Protein AF-A0A820BTJ2-F1 (afdb_monomer_lite)

Foldseek 3Di:
DDDDDCVPPPPVDPCAQPQPRDRHHVPDCPDPRVVVVVVVVVVVVVVVVVVVVVPDPDDPDDDDDDDDDDDDDDDDDDDDDDDDDPDDVVVVVVVVVVVVVVVVVVVVVVVVVVVVVVVVVVVVVVVVVVVVVVVVVVVVVVVVVVVVVVVVVVVVVVVVVVCCVVDPPPDDPDPVVVVLVVCLVDQDQPPVVVVVLVVVVVPDDPVVSVVSVVLSSLVSNDPDPVRVVVVVVVVVPPCVPVPPVPQAEAEEEQQACVVCVVVVLVVCVVDPHQKYKYFLHADDDPVVVCVRPVQWDWDKDADPDNSGIIIMTGGPVVVD

Sequence (320 aa):
MKAVNLADHQCSGVVQCIHCGGPHLSSDTKCKIVKDYRAALTRNLLSNITSKNAQDPNNKVTSTYNKVFSATTSGMVYATAAKSTPMDSNEIISKKLDQMLGKMEEESNSTRQALKEIKDELKNRYEETKQQVGLLEDKLKLFESKYDKFCERTVTTFKNICESLLNPEGTQGRDWKAYWAEQVKTCTLNAKASQFLQHASASLSKSDYNLLVDMLTEWHATASISDLCNRWKQFQKSDEHQPNPFTHILCFNVRGFKKRWGEVSLLLKAHHFDIIALGEVGQMDWFAIRSTFSNFNYFYQRGENGHGGVLLLVRNDITA

InterPro domains:
  IPR036691 Endonuclease/exonuclease/phosphatase superfamily [G3DSA:3.60.10.10] (248-320)
  IPR036691 Endonuclease/exonuclease/phosphatase superfamily [SSF56219] (249-319)

Structure (mmCIF, N/CA/C/O backbone):
data_AF-A0A820BTJ2-F1
#
_entry.id   AF-A0A820BTJ2-F1
#
loop_
_atom_site.group_PDB
_atom_site.id
_atom_site.type_symbol
_atom_site.label_atom_id
_atom_site.label_alt_id
_atom_site.label_comp_id
_atom_site.label_asym_id
_atom_site.label_entity_id
_atom_site.label_seq_id
_atom_site.pdbx_PDB_ins_code
_atom_site.Cartn_x
_atom_site.Cartn_y
_atom_site.Cartn_z
_atom_site.occupancy
_atom_site.B_iso_or_equiv
_atom_site.auth_seq_id
_atom_site.auth_comp_id
_atom_site.auth_asym_id
_atom_site.auth_atom_id
_atom_site.pdbx_PDB_model_num
ATOM 1 N N . MET A 1 1 ? -3.101 16.399 -27.628 1.00 39.31 1 MET A N 1
ATOM 2 C CA . MET A 1 1 ? -4.140 16.400 -26.574 1.00 39.31 1 MET A CA 1
ATOM 3 C C . MET A 1 1 ? -3.967 17.666 -25.748 1.00 39.31 1 MET A C 1
ATOM 5 O O . MET A 1 1 ? -2.853 17.919 -25.310 1.00 39.31 1 MET A O 1
ATOM 9 N N . LYS A 1 2 ? -5.002 18.512 -25.635 1.00 31.80 2 LYS A N 1
ATOM 10 C CA . LYS A 1 2 ? -4.946 19.743 -24.826 1.00 31.80 2 LYS A CA 1
ATOM 11 C C . LYS A 1 2 ? -5.008 19.362 -23.344 1.00 31.80 2 LYS A C 1
ATOM 13 O O . LYS A 1 2 ? -5.860 18.561 -22.972 1.00 31.80 2 LYS A O 1
ATOM 18 N N . ALA A 1 3 ? -4.099 19.903 -22.536 1.00 34.19 3 ALA A N 1
ATOM 19 C CA . ALA A 1 3 ? -4.075 19.688 -21.094 1.00 34.19 3 ALA A CA 1
ATOM 20 C C . ALA A 1 3 ? -5.352 20.264 -20.464 1.00 34.19 3 ALA A C 1
ATOM 22 O O . ALA A 1 3 ? -5.669 21.438 -20.659 1.00 34.19 3 ALA A O 1
ATOM 23 N N . VAL A 1 4 ? -6.096 19.418 -19.753 1.00 35.31 4 VAL A N 1
ATOM 24 C CA . VAL A 1 4 ? -7.271 19.822 -18.978 1.00 35.31 4 VAL A CA 1
ATOM 25 C C . VAL A 1 4 ? -6.773 20.519 -17.715 1.00 35.31 4 VAL A C 1
ATOM 27 O O . VAL A 1 4 ? -5.946 19.978 -16.982 1.00 35.31 4 VAL A O 1
ATOM 30 N N . ASN A 1 5 ? -7.240 21.745 -17.498 1.00 33.44 5 ASN A N 1
ATOM 31 C CA . ASN A 1 5 ? -6.851 22.586 -16.376 1.00 33.44 5 ASN A CA 1
ATOM 32 C C . ASN A 1 5 ? -7.585 22.101 -15.114 1.00 33.44 5 ASN A C 1
ATOM 34 O O . ASN A 1 5 ? -8.811 22.159 -15.051 1.00 33.44 5 ASN A O 1
ATOM 38 N N . LEU A 1 6 ? -6.856 21.595 -14.111 1.00 38.62 6 LEU A N 1
ATOM 39 C CA . LEU A 1 6 ? -7.447 21.048 -12.876 1.00 38.62 6 LEU A CA 1
ATOM 40 C C . LEU A 1 6 ? -8.196 22.095 -12.027 1.00 38.62 6 LEU A C 1
ATOM 42 O O . LEU A 1 6 ? -8.909 21.718 -11.100 1.00 38.62 6 LEU A O 1
ATOM 46 N N . ALA A 1 7 ? -8.073 23.387 -12.344 1.00 42.66 7 ALA A N 1
ATOM 47 C CA . ALA A 1 7 ? -8.807 24.460 -11.674 1.00 42.66 7 ALA A CA 1
ATOM 48 C C . ALA A 1 7 ? -10.328 24.432 -11.940 1.00 42.66 7 ALA A C 1
ATOM 50 O O . ALA A 1 7 ? -11.087 24.962 -11.133 1.00 42.66 7 ALA A O 1
ATOM 51 N N . ASP A 1 8 ? -10.779 23.775 -13.016 1.00 44.59 8 ASP A N 1
ATOM 52 C CA . ASP A 1 8 ? -12.204 23.688 -13.372 1.00 44.59 8 ASP A CA 1
ATOM 53 C C . ASP A 1 8 ? -12.932 22.512 -12.689 1.00 44.59 8 ASP A C 1
ATOM 55 O O . ASP A 1 8 ? -14.152 22.372 -12.800 1.00 44.59 8 ASP A O 1
ATOM 59 N N . HIS A 1 9 ? -12.214 21.663 -11.941 1.00 43.22 9 HIS A N 1
ATOM 60 C CA . HIS A 1 9 ? -12.821 20.553 -11.211 1.00 43.22 9 HIS A CA 1
ATOM 61 C C . HIS A 1 9 ? -13.354 21.043 -9.855 1.00 43.22 9 HIS A C 1
ATOM 63 O O . HIS A 1 9 ? -12.640 21.088 -8.853 1.00 43.22 9 HIS A O 1
ATOM 69 N N . GLN A 1 10 ? -14.642 21.398 -9.808 1.00 41.75 10 GLN A N 1
ATOM 70 C CA . GLN A 1 10 ? -15.373 21.714 -8.574 1.00 41.75 10 GLN A CA 1
ATOM 71 C C . GLN A 1 10 ? -15.578 20.467 -7.686 1.00 41.75 10 GLN A C 1
ATOM 73 O O . GLN A 1 10 ? -16.698 20.037 -7.423 1.00 41.75 10 GLN A O 1
ATOM 78 N N . CYS A 1 11 ? -14.499 19.881 -7.167 1.00 43.78 11 CYS A N 1
ATOM 79 C CA . CYS A 1 11 ? -14.564 18.816 -6.158 1.00 43.78 11 CYS A CA 1
ATOM 80 C C . CYS A 1 11 ? -14.824 19.345 -4.731 1.00 43.78 11 CYS A C 1
ATOM 82 O O . CYS A 1 11 ? -14.694 18.598 -3.766 1.00 43.78 11 CYS A O 1
ATOM 84 N N . SER A 1 12 ? -15.203 20.617 -4.569 1.00 47.25 12 SER A N 1
ATOM 85 C CA . SER A 1 12 ? -15.468 21.248 -3.267 1.00 47.25 12 SER A CA 1
ATOM 86 C C . SER A 1 12 ? -16.945 21.240 -2.836 1.00 47.25 12 SER A C 1
ATOM 88 O O . SER A 1 12 ? -17.282 21.845 -1.822 1.00 47.25 12 SER A O 1
ATOM 90 N N . GLY A 1 13 ? -17.838 20.561 -3.568 1.00 50.03 13 GLY A N 1
ATOM 91 C CA . GLY A 1 13 ? -19.289 20.737 -3.408 1.00 50.03 13 GLY A CA 1
ATOM 92 C C 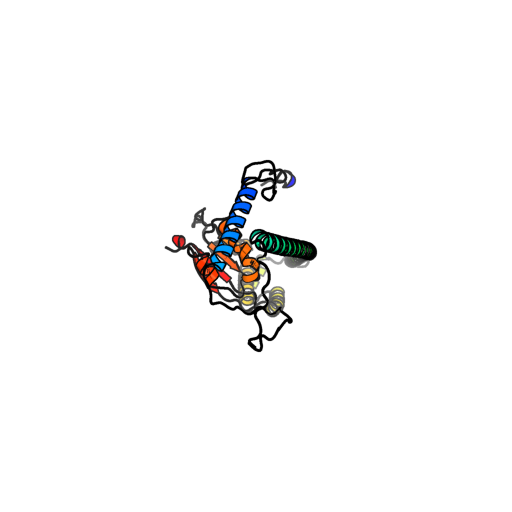. GLY A 1 13 ? -20.107 19.562 -2.865 1.00 50.03 13 GLY A C 1
ATOM 93 O O . GLY A 1 13 ? -21.316 19.724 -2.710 1.00 50.03 13 GLY A O 1
ATOM 94 N N . VAL A 1 14 ? -19.534 18.386 -2.577 1.00 50.84 14 VAL A N 1
ATOM 95 C CA . VAL A 1 14 ? -20.352 17.245 -2.111 1.00 50.84 14 VAL A CA 1
ATOM 96 C C . VAL A 1 14 ? -20.628 17.361 -0.609 1.00 50.84 14 VAL A C 1
ATOM 98 O O . VAL A 1 14 ? -20.062 16.659 0.223 1.00 50.84 14 VAL A O 1
ATOM 101 N N . VAL A 1 15 ? -21.536 18.274 -0.263 1.00 58.59 15 VAL A N 1
ATOM 102 C CA . VAL A 1 15 ? -22.165 18.393 1.061 1.00 58.59 15 VAL A CA 1
ATOM 103 C C . VAL A 1 15 ? -23.384 17.470 1.095 1.00 58.59 15 VAL A C 1
ATOM 105 O O . VAL A 1 15 ? -24.501 17.914 1.327 1.00 58.59 15 VAL A O 1
ATOM 108 N N . GLN A 1 16 ? -23.208 16.188 0.778 1.00 75.12 16 GLN A N 1
ATOM 109 C CA . GLN A 1 16 ? -24.264 15.193 0.948 1.00 75.12 16 GLN A CA 1
ATOM 110 C C . GLN A 1 16 ? -23.718 13.977 1.681 1.00 75.12 16 GLN A C 1
ATOM 112 O O . GLN A 1 16 ? -22.703 13.389 1.310 1.00 75.12 16 GLN A O 1
ATOM 117 N N . CYS A 1 17 ? -24.401 13.615 2.760 1.00 78.50 17 CYS A N 1
ATOM 118 C CA . CYS A 1 17 ? -24.061 12.465 3.569 1.00 78.50 17 CYS A CA 1
ATOM 119 C C . CYS A 1 17 ? -24.256 11.190 2.754 1.00 78.50 17 CYS A C 1
ATOM 121 O O . CYS A 1 17 ? -25.369 10.893 2.328 1.00 78.50 17 CYS A O 1
ATOM 123 N N . ILE A 1 18 ? -23.210 10.377 2.630 1.00 79.31 18 ILE A N 1
ATOM 124 C CA . ILE A 1 18 ? -23.264 9.109 1.884 1.00 79.31 18 ILE A CA 1
ATOM 125 C C . ILE A 1 18 ? -24.235 8.091 2.497 1.00 79.31 18 ILE A C 1
ATOM 127 O O . ILE A 1 18 ? -24.616 7.128 1.843 1.00 79.31 18 ILE A O 1
ATOM 131 N N . HIS A 1 19 ? -24.617 8.276 3.764 1.00 80.25 19 HIS A N 1
ATOM 132 C CA . HIS A 1 19 ? -25.509 7.359 4.466 1.00 80.25 19 HIS A CA 1
ATOM 133 C C . HIS A 1 19 ? -26.982 7.721 4.269 1.00 80.25 19 HIS A C 1
ATOM 135 O O . HIS A 1 19 ? -27.788 6.827 4.042 1.00 80.25 19 HIS A O 1
ATOM 141 N N . CYS A 1 20 ? -27.346 9.006 4.371 1.00 84.12 20 CYS A N 1
ATOM 142 C CA . CYS A 1 20 ? -28.749 9.449 4.331 1.00 84.12 20 CYS A CA 1
ATOM 143 C C . CYS A 1 20 ? -29.097 10.414 3.188 1.00 84.12 20 CYS A C 1
ATOM 145 O O . CYS A 1 20 ? -30.243 10.844 3.110 1.00 84.12 20 CYS A O 1
ATOM 147 N N . GLY A 1 21 ? -28.130 10.820 2.360 1.00 84.62 21 GLY A N 1
ATOM 148 C CA . GLY A 1 21 ? -28.301 11.829 1.306 1.00 84.62 21 GLY A CA 1
ATOM 149 C C . GLY A 1 21 ? -28.532 13.263 1.807 1.00 84.62 21 GLY A C 1
ATOM 150 O O . GLY A 1 21 ? -28.736 14.167 1.003 1.00 84.62 21 GLY A O 1
ATOM 151 N N . GLY A 1 22 ? -28.522 13.494 3.125 1.00 84.25 22 GLY A N 1
ATOM 152 C CA . GLY A 1 22 ? -28.808 14.799 3.730 1.00 84.25 22 GLY A CA 1
ATOM 153 C C . GLY A 1 22 ? -27.663 15.813 3.588 1.00 84.25 22 GLY A C 1
ATOM 154 O O . GLY A 1 22 ? -26.513 15.397 3.436 1.00 84.25 22 GLY A O 1
ATOM 155 N N . PRO A 1 23 ? -27.940 17.131 3.687 1.00 84.50 23 PRO A N 1
ATOM 156 C CA . PRO A 1 23 ? -26.966 18.200 3.464 1.00 84.50 23 PRO A CA 1
ATOM 157 C C . PRO A 1 23 ? -26.034 18.414 4.670 1.00 84.50 23 PRO A C 1
ATOM 159 O O . PRO A 1 23 ? -26.030 19.462 5.314 1.00 84.50 23 PRO A O 1
ATOM 162 N N . HIS A 1 24 ? -25.280 17.383 5.032 1.00 81.69 24 HIS A N 1
ATOM 163 C CA . HIS A 1 24 ? -24.288 17.408 6.101 1.00 81.69 24 HIS A CA 1
ATOM 164 C C . HIS A 1 24 ? -23.167 16.408 5.804 1.00 81.69 24 HIS A C 1
ATOM 166 O O . HIS A 1 24 ? -23.306 15.520 4.962 1.00 81.69 24 HIS A O 1
ATOM 172 N N . LEU A 1 25 ? -22.052 16.516 6.528 1.00 78.00 25 LEU A N 1
ATOM 173 C CA . LEU A 1 25 ? -20.948 15.566 6.407 1.00 78.00 25 LEU A CA 1
ATOM 174 C C . LEU A 1 25 ? -21.378 14.165 6.868 1.00 78.00 25 LEU A C 1
ATOM 176 O O . LEU A 1 25 ? -22.176 14.012 7.796 1.00 78.00 25 LEU A O 1
ATOM 180 N N . SER A 1 26 ? -20.816 13.125 6.252 1.00 76.00 26 SER A N 1
ATOM 181 C CA . SER A 1 26 ? -21.088 11.724 6.617 1.00 76.00 26 SER A CA 1
ATOM 182 C C . SER A 1 26 ? -20.664 11.370 8.045 1.00 76.00 26 SER A C 1
ATOM 184 O O . SER A 1 26 ? -21.206 10.445 8.638 1.00 76.00 26 SER A O 1
ATOM 186 N N . SER A 1 27 ? -19.732 12.130 8.617 1.00 73.06 27 SER A N 1
ATOM 187 C CA . SER A 1 27 ? -19.265 11.998 9.999 1.00 73.06 27 SER A CA 1
ATOM 188 C C . SER A 1 27 ? -20.073 12.818 11.016 1.00 73.06 27 SER A C 1
ATOM 190 O O . SER A 1 27 ? -19.826 12.693 12.220 1.00 73.06 27 SER A O 1
ATOM 192 N N . ASP A 1 28 ? -21.027 13.641 10.564 1.00 77.38 28 ASP A N 1
ATOM 193 C CA . ASP A 1 28 ? -21.806 14.539 11.419 1.00 77.38 28 ASP A CA 1
ATOM 194 C C . ASP A 1 28 ? -22.740 13.749 12.358 1.00 77.38 28 ASP A C 1
ATOM 196 O O . ASP A 1 28 ? -23.454 12.826 11.952 1.00 77.38 28 ASP A O 1
ATOM 200 N N . THR A 1 29 ? -22.767 14.138 13.635 1.00 73.88 29 THR A N 1
ATOM 201 C CA . THR A 1 29 ? -23.643 13.568 14.670 1.00 73.88 29 THR A CA 1
ATOM 202 C C . THR A 1 29 ? -25.126 13.853 14.424 1.00 73.88 29 THR A C 1
ATOM 204 O O . THR A 1 29 ? -25.981 13.225 15.053 1.00 73.88 29 THR A O 1
ATOM 207 N N . LYS A 1 30 ? -25.439 14.762 13.494 1.00 78.75 30 LYS A N 1
ATOM 208 C CA . LYS A 1 30 ? -26.798 15.053 13.022 1.00 78.75 30 LYS A CA 1
ATOM 209 C C . LYS A 1 30 ? -27.362 13.984 12.080 1.00 78.75 30 LYS A C 1
ATOM 211 O O . LYS A 1 30 ? -28.578 13.931 11.903 1.00 78.75 30 LYS A O 1
ATOM 216 N N . CYS A 1 31 ? -26.529 13.112 11.503 1.00 85.25 31 CYS A N 1
ATOM 217 C CA . CYS A 1 31 ? -27.011 12.039 10.637 1.00 85.25 31 CYS A CA 1
ATOM 218 C C . CYS A 1 31 ? -27.802 10.998 11.444 1.00 85.25 31 CYS A C 1
ATOM 220 O O . CYS A 1 31 ? -27.226 10.261 12.249 1.00 85.25 31 CYS A O 1
ATOM 222 N N . LYS A 1 32 ? -29.112 10.882 11.189 1.00 85.62 32 LYS A N 1
ATOM 223 C CA . LYS A 1 32 ? -29.979 9.905 11.871 1.00 85.62 32 LYS A CA 1
ATOM 224 C C . LYS A 1 32 ? -29.465 8.467 11.717 1.00 85.62 32 LYS A C 1
ATOM 226 O O . LYS A 1 32 ? -29.406 7.747 12.701 1.00 85.62 32 LYS A O 1
ATOM 231 N N . ILE A 1 33 ? -29.006 8.085 10.523 1.00 82.56 33 ILE A N 1
ATOM 232 C CA . ILE A 1 33 ? -28.508 6.727 10.247 1.00 82.56 33 ILE A CA 1
ATOM 233 C C . ILE A 1 33 ? -27.238 6.425 11.051 1.00 82.56 33 ILE A C 1
ATOM 235 O O . ILE A 1 33 ? -27.149 5.383 11.695 1.00 82.56 33 ILE A O 1
ATOM 239 N N . VAL A 1 34 ? -26.278 7.354 11.087 1.00 79.69 34 VAL A N 1
ATOM 240 C CA . VAL A 1 34 ? -25.054 7.195 11.893 1.00 79.69 34 VAL A CA 1
ATOM 241 C C . VAL A 1 34 ? -25.382 7.176 13.387 1.00 79.69 34 VAL A C 1
ATOM 243 O O . VAL A 1 34 ? -24.783 6.408 14.141 1.00 79.69 34 VAL A O 1
ATOM 246 N N . LYS A 1 35 ? -26.348 7.987 13.830 1.00 88.12 35 LYS A N 1
ATOM 247 C CA . LYS A 1 35 ? -26.812 8.013 15.221 1.00 88.12 35 LYS A CA 1
ATOM 248 C C . LYS A 1 35 ? -27.466 6.689 15.626 1.00 88.12 35 LYS A C 1
ATOM 250 O O . LYS A 1 35 ? -27.108 6.143 16.669 1.00 88.12 35 LYS A O 1
ATOM 255 N N . ASP A 1 36 ? -28.358 6.157 14.797 1.00 82.88 36 ASP A N 1
ATOM 256 C CA . ASP A 1 36 ? -29.046 4.885 15.034 1.00 82.88 36 ASP A CA 1
ATOM 257 C C . ASP A 1 36 ? -28.053 3.714 15.015 1.00 82.88 36 ASP A C 1
ATOM 259 O O . ASP A 1 36 ? -28.100 2.848 15.891 1.00 82.88 36 ASP A O 1
ATOM 263 N N . TYR A 1 37 ? -27.081 3.738 14.096 1.00 81.94 37 TYR A N 1
ATOM 264 C CA . TYR A 1 37 ? -25.990 2.765 14.044 1.00 81.94 37 TYR A CA 1
ATOM 265 C C . TYR A 1 37 ? -25.130 2.792 15.314 1.00 81.94 37 TYR A C 1
ATOM 267 O O . TYR A 1 37 ? -24.891 1.751 15.926 1.00 81.94 37 TYR A O 1
ATOM 275 N N . ARG A 1 38 ? -24.709 3.981 15.768 1.00 83.38 38 ARG A N 1
ATOM 276 C CA . ARG A 1 38 ? -23.957 4.133 17.025 1.00 83.38 38 ARG A CA 1
ATOM 277 C C . ARG A 1 38 ? -24.770 3.650 18.224 1.00 83.38 38 ARG A C 1
ATOM 279 O O . ARG A 1 38 ? -24.228 2.948 19.068 1.00 83.38 38 ARG A O 1
ATOM 286 N N . ALA A 1 39 ? -26.064 3.966 18.288 1.00 84.88 39 ALA A N 1
ATOM 287 C CA . ALA A 1 39 ? -26.939 3.498 19.359 1.00 84.88 39 ALA A CA 1
ATOM 288 C C . ALA A 1 39 ? -27.090 1.965 19.360 1.00 84.88 39 ALA A C 1
ATOM 290 O O . ALA A 1 39 ? -27.043 1.344 20.421 1.00 84.88 39 ALA A O 1
ATOM 291 N N . ALA A 1 40 ? -27.230 1.342 18.186 1.00 82.88 40 ALA A N 1
ATOM 292 C CA . ALA A 1 40 ? -27.278 -0.112 18.048 1.00 82.88 40 ALA A CA 1
ATOM 293 C C . ALA A 1 40 ? -25.955 -0.775 18.463 1.00 82.88 40 ALA A C 1
ATOM 295 O O . ALA A 1 40 ? -25.971 -1.745 19.221 1.00 82.88 40 ALA A O 1
ATOM 296 N N . LEU A 1 41 ? -24.817 -0.215 18.043 1.00 80.25 41 LEU A N 1
ATOM 297 C CA . LEU A 1 41 ? -23.493 -0.695 18.434 1.00 80.25 41 LEU A CA 1
ATOM 298 C C . LEU A 1 41 ? -23.286 -0.602 19.952 1.00 80.25 41 LEU A C 1
ATOM 300 O O . LEU A 1 41 ? -22.859 -1.574 20.569 1.00 80.25 41 LEU A O 1
ATOM 304 N N . THR A 1 42 ? -23.649 0.526 20.567 1.00 81.31 42 THR A N 1
ATOM 305 C CA . THR A 1 42 ? -23.576 0.703 22.024 1.00 81.31 42 THR A CA 1
ATOM 306 C C . THR A 1 42 ? -24.463 -0.301 22.758 1.00 81.31 42 THR A C 1
ATOM 308 O O . THR A 1 42 ? -24.006 -0.906 23.724 1.00 81.31 42 THR A O 1
ATOM 311 N N . ARG A 1 43 ? -25.698 -0.547 22.293 1.00 84.75 43 ARG A N 1
ATOM 312 C CA . ARG A 1 43 ? -26.575 -1.575 22.884 1.00 84.75 43 ARG A CA 1
ATOM 313 C C . ARG A 1 43 ? -25.956 -2.971 22.814 1.00 84.75 43 ARG A C 1
ATOM 315 O O . ARG A 1 43 ? -25.960 -3.658 23.827 1.00 84.75 43 ARG A O 1
ATOM 322 N N . ASN A 1 44 ? -25.375 -3.349 21.673 1.00 79.19 44 ASN A N 1
ATOM 323 C CA . ASN A 1 44 ? -24.715 -4.649 21.504 1.00 79.19 44 ASN A CA 1
ATOM 324 C C . ASN A 1 44 ? -23.463 -4.800 22.382 1.00 79.19 44 ASN A C 1
ATOM 326 O O . ASN A 1 44 ? -23.192 -5.876 22.911 1.00 79.19 44 ASN A O 1
ATOM 330 N N . LEU A 1 45 ? -22.684 -3.730 22.553 1.00 75.50 45 LEU A N 1
ATOM 331 C CA . LEU A 1 45 ? -21.524 -3.751 23.444 1.00 75.50 45 LEU A CA 1
ATOM 332 C C . LEU A 1 45 ? -21.952 -3.895 24.908 1.00 75.50 45 LEU A C 1
ATOM 334 O O . LEU A 1 45 ? -21.370 -4.697 25.633 1.00 75.50 45 LEU A O 1
ATOM 338 N N . LEU A 1 46 ? -22.995 -3.173 25.324 1.00 77.19 46 LEU A N 1
ATOM 339 C CA . LEU A 1 46 ? -23.526 -3.255 26.684 1.00 77.19 46 LEU A CA 1
ATOM 340 C C . LEU A 1 46 ? -24.155 -4.622 26.976 1.00 77.19 46 LEU A C 1
ATOM 342 O O . LEU A 1 46 ? -23.856 -5.194 28.021 1.00 77.19 46 LEU A O 1
ATOM 346 N N . SER A 1 47 ? -24.940 -5.189 26.053 1.00 73.38 47 SER A N 1
ATOM 347 C CA . SER A 1 47 ? -25.538 -6.520 26.230 1.00 73.38 47 SER A CA 1
ATOM 348 C C . SER A 1 47 ? -24.479 -7.615 26.363 1.00 73.38 47 SER A C 1
ATOM 350 O O . SER A 1 47 ? -24.612 -8.503 27.198 1.00 73.38 47 SER A O 1
ATOM 352 N N . ASN A 1 48 ? -23.376 -7.516 25.614 1.00 67.00 48 ASN A N 1
ATOM 353 C CA . ASN A 1 48 ? -22.264 -8.465 25.712 1.00 67.00 48 ASN A CA 1
ATOM 354 C C . ASN A 1 48 ? -21.511 -8.378 27.051 1.00 67.00 48 ASN A C 1
ATOM 356 O O . ASN A 1 48 ? -20.964 -9.381 27.510 1.00 67.00 48 ASN A O 1
ATOM 360 N N . ILE A 1 49 ? -21.491 -7.206 27.693 1.00 63.59 49 ILE A N 1
ATOM 361 C CA . ILE A 1 49 ? -20.927 -7.031 29.040 1.00 63.59 49 ILE A CA 1
ATOM 362 C C . ILE A 1 49 ? -21.865 -7.644 30.089 1.00 63.59 49 ILE A C 1
ATOM 364 O O . ILE A 1 49 ? -21.402 -8.325 31.002 1.00 63.59 49 ILE A O 1
ATOM 368 N N . THR A 1 50 ? -23.185 -7.475 29.940 1.00 52.75 50 THR A N 1
ATOM 369 C CA . THR A 1 50 ? -24.164 -8.052 30.878 1.00 52.75 50 THR A CA 1
ATOM 370 C C . THR A 1 50 ? -24.208 -9.580 30.792 1.00 52.75 50 THR A C 1
ATOM 372 O O . THR A 1 50 ? -24.281 -10.246 31.821 1.00 52.75 50 THR A O 1
ATOM 375 N N . SER A 1 51 ? -24.085 -10.155 29.590 1.00 51.75 51 SER A N 1
ATOM 376 C CA . SER A 1 51 ? -24.066 -11.611 29.395 1.00 51.75 51 SER A CA 1
ATOM 377 C C . SER A 1 51 ? -22.782 -12.280 29.897 1.00 51.75 51 SER A C 1
ATOM 379 O O . SER A 1 51 ? -22.845 -13.407 30.381 1.00 51.75 51 SER A O 1
ATOM 381 N N . LYS A 1 52 ? -21.626 -11.600 29.850 1.00 50.88 52 LYS A N 1
ATOM 382 C CA . LYS A 1 52 ? -20.362 -12.148 30.380 1.00 50.88 52 LYS A CA 1
ATOM 383 C C . LYS A 1 52 ? -20.288 -12.172 31.907 1.00 50.88 52 LYS A C 1
ATOM 385 O O . LYS A 1 52 ? -19.611 -13.035 32.450 1.00 50.88 52 LYS A O 1
ATOM 390 N N . ASN A 1 53 ? -21.015 -11.295 32.598 1.00 49.38 53 ASN A N 1
ATOM 391 C CA . ASN A 1 53 ? -21.066 -11.296 34.065 1.00 49.38 53 ASN A CA 1
ATOM 392 C C . ASN A 1 53 ? -22.080 -12.299 34.648 1.00 49.38 53 ASN A C 1
ATOM 394 O O . ASN A 1 53 ? -22.089 -12.515 35.856 1.00 49.38 53 ASN A O 1
ATOM 398 N N . ALA A 1 54 ? -22.922 -12.924 33.816 1.00 47.25 54 ALA A N 1
ATOM 399 C CA . ALA A 1 54 ? -23.935 -13.889 34.252 1.00 47.25 54 ALA A CA 1
ATOM 400 C C . ALA A 1 54 ? -23.519 -15.366 34.075 1.00 47.25 54 ALA A C 1
ATOM 402 O O . ALA A 1 54 ? -24.256 -16.257 34.490 1.00 47.25 54 ALA A O 1
ATOM 403 N N . GLN A 1 55 ? -22.358 -15.648 33.474 1.00 42.41 55 GLN A N 1
ATOM 404 C CA . GLN A 1 55 ? -21.902 -17.013 33.185 1.00 42.41 55 GLN A CA 1
ATOM 405 C C . GLN A 1 55 ? -20.404 -17.213 33.463 1.00 42.41 55 GLN A C 1
ATOM 407 O O . GLN A 1 55 ? -19.677 -17.616 32.568 1.00 42.41 55 GLN A O 1
ATOM 412 N N . ASP A 1 56 ? -19.928 -16.950 34.685 1.00 41.03 56 ASP A N 1
ATOM 413 C CA . ASP A 1 56 ? -18.763 -17.673 35.233 1.00 41.03 56 ASP A CA 1
ATOM 414 C C . ASP A 1 56 ? -18.596 -17.401 36.746 1.00 41.03 56 ASP A C 1
ATOM 416 O O . ASP A 1 56 ? -18.172 -16.306 37.121 1.00 41.03 56 ASP A O 1
ATOM 420 N N . PRO A 1 57 ? -18.897 -18.346 37.660 1.00 44.72 57 PRO A N 1
ATOM 421 C CA . PRO A 1 57 ? -18.597 -18.172 39.082 1.00 44.72 57 PRO A CA 1
ATOM 422 C C . PRO A 1 57 ? -17.104 -18.319 39.424 1.00 44.72 57 PRO A C 1
ATOM 424 O O . PRO A 1 57 ? -16.753 -18.131 40.586 1.00 44.72 57 PRO A O 1
ATOM 427 N N . ASN A 1 58 ? -16.224 -18.681 38.474 1.00 46.03 58 ASN A N 1
ATOM 428 C CA . ASN A 1 58 ? -14.899 -19.217 38.818 1.00 46.03 58 ASN A CA 1
ATOM 429 C C . ASN A 1 58 ? -13.672 -18.593 38.138 1.00 46.03 58 ASN A C 1
ATOM 431 O O . ASN A 1 58 ? -12.574 -19.119 38.313 1.00 46.03 58 ASN A O 1
ATOM 435 N N . ASN A 1 59 ? -13.770 -17.441 37.471 1.00 35.94 59 ASN A N 1
ATOM 436 C CA . ASN A 1 59 ? -12.576 -16.766 36.945 1.00 35.94 59 ASN A CA 1
ATOM 437 C C . ASN A 1 59 ? -12.158 -15.543 37.773 1.00 35.94 59 ASN A C 1
ATOM 439 O O . ASN A 1 59 ? -12.448 -14.391 37.454 1.00 35.94 59 ASN A O 1
ATOM 443 N N . LYS A 1 60 ? -11.385 -15.818 38.833 1.00 39.25 60 LYS A N 1
ATOM 444 C CA . LYS A 1 60 ? -10.465 -14.851 39.446 1.00 39.25 60 LYS A CA 1
ATOM 445 C C . LYS A 1 60 ? -9.357 -14.533 38.436 1.00 39.25 60 LYS A C 1
ATOM 447 O O . LYS A 1 60 ? -8.381 -15.270 38.336 1.00 39.25 60 LYS A O 1
ATOM 452 N N . VAL A 1 61 ? -9.479 -13.409 37.734 1.00 33.56 61 VAL A N 1
ATOM 453 C CA . VAL A 1 61 ? -8.321 -12.745 37.125 1.00 33.56 61 VAL A CA 1
ATOM 454 C C . VAL A 1 61 ? -7.914 -11.585 38.020 1.00 33.56 61 VAL A C 1
ATOM 456 O O . VAL A 1 61 ? -8.643 -10.621 38.236 1.00 33.56 61 VAL A O 1
ATOM 459 N N . THR A 1 62 ? -6.728 -11.756 38.579 1.00 36.59 62 THR A N 1
ATOM 460 C CA . THR A 1 62 ? -5.958 -10.847 39.413 1.00 36.59 62 THR A CA 1
ATOM 461 C C . THR A 1 62 ? -5.747 -9.517 38.687 1.00 36.59 62 THR A C 1
ATOM 463 O O . THR A 1 62 ? -5.002 -9.456 37.714 1.00 36.59 62 THR A O 1
ATOM 466 N N . SER A 1 63 ? -6.367 -8.440 39.171 1.00 33.25 63 SER A N 1
ATOM 467 C CA . SER A 1 63 ? -5.923 -7.078 38.870 1.00 33.25 63 SER A CA 1
ATOM 468 C C . SER A 1 63 ? -5.707 -6.337 40.180 1.00 33.25 63 SER A C 1
ATOM 470 O O . SER A 1 63 ? -6.613 -6.124 40.985 1.00 33.25 63 SER A O 1
ATOM 472 N N . THR A 1 64 ? -4.437 -6.052 40.407 1.00 35.69 64 THR A N 1
ATOM 473 C CA . THR A 1 64 ? -3.804 -5.550 41.614 1.00 35.69 64 THR A CA 1
ATOM 474 C C . THR A 1 64 ? -4.223 -4.112 41.882 1.00 35.69 64 THR A C 1
ATOM 476 O O . THR A 1 64 ? -3.584 -3.210 41.377 1.00 35.69 64 THR A O 1
ATOM 479 N N . TYR A 1 65 ? -5.266 -3.873 42.671 1.00 33.91 65 TYR A N 1
ATOM 480 C CA . TYR A 1 65 ? -5.427 -2.638 43.448 1.00 33.91 65 TYR A CA 1
ATOM 481 C C . TYR A 1 65 ? -6.515 -2.886 44.490 1.00 33.91 65 TYR A C 1
ATOM 483 O O . TYR A 1 65 ? -7.695 -2.757 44.197 1.00 33.91 65 TYR A O 1
ATOM 491 N N . ASN A 1 66 ? -6.121 -3.294 45.697 1.00 30.33 66 ASN A N 1
ATOM 492 C CA . ASN A 1 66 ? -6.868 -2.963 46.907 1.00 30.33 66 ASN A CA 1
ATOM 493 C C . ASN A 1 66 ? -5.967 -3.094 48.132 1.00 30.33 66 ASN A C 1
ATOM 495 O O . ASN A 1 66 ? -5.473 -4.166 48.483 1.00 30.33 66 ASN A O 1
ATOM 499 N N . LYS A 1 67 ? -5.743 -1.942 48.758 1.00 34.22 67 LYS A N 1
ATOM 500 C CA . LYS A 1 67 ? -5.038 -1.766 50.015 1.00 34.22 67 LYS A CA 1
ATOM 501 C C . LYS A 1 67 ? -6.106 -1.754 51.114 1.00 34.22 67 LYS A C 1
ATOM 503 O O . LYS A 1 67 ? -6.911 -0.839 51.153 1.00 34.22 67 LYS A O 1
ATOM 508 N N . VAL A 1 68 ? -6.048 -2.771 51.976 1.00 33.19 68 VAL A N 1
ATOM 509 C CA . VAL A 1 68 ? -6.408 -2.758 53.409 1.00 33.19 68 VAL A CA 1
ATOM 510 C C . VAL A 1 68 ? -7.873 -2.468 53.777 1.00 33.19 68 VAL A C 1
ATOM 512 O O . VAL A 1 68 ? -8.304 -1.326 53.776 1.00 33.19 68 VAL A O 1
ATOM 515 N N . PHE A 1 69 ? -8.572 -3.500 54.265 1.00 29.45 69 PHE A N 1
ATOM 516 C CA . PHE A 1 69 ? -9.151 -3.505 55.620 1.00 29.45 69 PHE A CA 1
ATOM 517 C C . PHE A 1 69 ? -9.487 -4.952 56.018 1.00 29.45 69 PHE A C 1
ATOM 519 O O . PHE A 1 69 ? -10.506 -5.517 55.631 1.00 29.45 69 PHE A O 1
ATOM 526 N N . SER A 1 70 ? -8.584 -5.581 56.764 1.00 31.80 70 SER A N 1
ATOM 527 C CA . SER A 1 70 ? -8.807 -6.856 57.441 1.00 31.80 70 SER A CA 1
ATOM 528 C C . SER A 1 70 ? -9.379 -6.566 58.829 1.00 31.80 70 SER A C 1
ATOM 530 O O . SER A 1 70 ? -8.660 -6.102 59.709 1.00 31.80 70 SER A O 1
ATOM 532 N N . ALA A 1 71 ? -10.670 -6.843 59.026 1.00 31.28 71 ALA A N 1
ATOM 533 C CA . ALA A 1 71 ? -11.269 -6.954 60.351 1.00 31.28 71 ALA A CA 1
ATOM 534 C C . ALA A 1 71 ? -11.471 -8.439 60.672 1.00 31.28 71 ALA A C 1
ATOM 536 O O . ALA A 1 71 ? -12.305 -9.135 60.095 1.00 31.28 71 ALA A O 1
ATOM 537 N N . THR A 1 72 ? -10.625 -8.906 61.577 1.00 32.28 72 THR A N 1
ATOM 538 C CA . THR A 1 72 ? -10.551 -10.230 62.183 1.00 32.28 72 THR A CA 1
ATOM 539 C C . THR A 1 72 ? -11.889 -10.616 62.818 1.00 32.28 72 THR A C 1
ATOM 541 O O . THR A 1 72 ? -12.328 -9.975 63.769 1.00 32.28 72 THR A O 1
ATOM 544 N N . THR A 1 73 ? -12.536 -11.679 62.338 1.00 32.47 73 THR A N 1
ATOM 545 C CA . THR A 1 73 ? -13.661 -12.311 63.045 1.00 32.47 73 THR A CA 1
ATOM 546 C C . THR A 1 73 ? -13.098 -13.431 63.917 1.00 32.47 73 THR A C 1
ATOM 548 O O . THR A 1 73 ? -12.806 -14.524 63.443 1.00 32.47 73 THR A O 1
ATOM 551 N N . SER A 1 74 ? -12.883 -13.116 65.194 1.00 33.28 74 SER A N 1
ATOM 552 C CA . SER A 1 74 ? -12.521 -14.060 66.251 1.00 33.28 74 SER A CA 1
ATOM 553 C C . SER A 1 74 ? -13.652 -14.108 67.275 1.00 33.28 74 SER A C 1
ATOM 555 O O . SER A 1 74 ? -14.147 -13.061 67.683 1.00 33.28 74 SER A O 1
ATOM 557 N N . GLY A 1 75 ? -14.012 -15.319 67.702 1.00 29.81 75 GLY A N 1
ATOM 558 C CA . GLY A 1 75 ? -14.617 -15.566 69.011 1.00 29.81 75 GLY A CA 1
ATOM 559 C C . GLY A 1 75 ? -16.130 -15.392 69.117 1.00 29.81 75 GLY A C 1
ATOM 560 O O . GLY A 1 75 ? -16.625 -14.348 69.524 1.00 29.81 75 GLY A O 1
ATOM 561 N N . MET A 1 76 ? -16.862 -16.483 68.883 1.00 33.25 76 MET A N 1
ATOM 562 C CA . MET A 1 76 ? -18.149 -16.717 69.540 1.00 33.25 76 MET A CA 1
ATOM 563 C C . MET A 1 76 ? -17.917 -16.806 71.058 1.00 33.25 76 MET A C 1
ATOM 565 O O . MET A 1 76 ? -17.278 -17.744 71.530 1.00 33.25 76 MET A O 1
ATOM 569 N N . VAL A 1 77 ? -18.465 -15.858 71.817 1.00 31.25 77 VAL A N 1
ATOM 570 C CA . VAL A 1 77 ? -18.716 -15.997 73.257 1.00 31.25 77 VAL A CA 1
ATOM 571 C C . VAL A 1 77 ? -20.200 -15.727 73.474 1.00 31.25 77 VAL A C 1
ATOM 573 O O . VAL A 1 77 ? -20.714 -14.667 73.126 1.00 31.25 77 VAL A O 1
ATOM 576 N N . TYR A 1 78 ? -20.895 -16.723 74.015 1.00 36.09 78 TYR A N 1
ATOM 577 C CA . TYR A 1 78 ? -22.277 -16.614 74.460 1.00 36.09 78 TYR A CA 1
ATOM 578 C C . TYR A 1 78 ? -22.346 -15.733 75.710 1.00 36.09 78 TYR A C 1
ATOM 580 O O . TYR A 1 78 ? -21.775 -16.100 76.734 1.00 36.09 78 TYR A O 1
ATOM 588 N N . ALA A 1 79 ? -23.099 -14.630 75.664 1.00 34.19 79 ALA A N 1
ATOM 589 C CA . ALA A 1 79 ? -23.720 -14.065 76.859 1.00 34.19 79 ALA A CA 1
ATOM 590 C C . ALA A 1 79 ? -24.937 -13.179 76.540 1.00 34.19 79 ALA A C 1
ATOM 592 O O . ALA A 1 79 ? -24.870 -12.229 75.766 1.00 34.19 79 ALA A O 1
ATOM 593 N N . THR A 1 80 ? -26.010 -13.488 77.271 1.00 33.06 80 THR A N 1
ATOM 594 C CA . THR A 1 80 ? -27.090 -12.610 77.749 1.00 33.06 80 THR A CA 1
ATOM 595 C C . THR A 1 80 ? -28.063 -11.998 76.740 1.00 33.06 80 THR A C 1
ATOM 597 O O . THR A 1 80 ? -27.823 -10.974 76.109 1.00 33.06 80 THR A O 1
ATOM 600 N N . ALA A 1 81 ? -29.253 -12.602 76.726 1.00 43.47 81 ALA A N 1
ATOM 601 C CA . ALA A 1 81 ? -30.495 -12.025 76.247 1.00 43.47 81 ALA A CA 1
ATOM 602 C C . ALA A 1 81 ? -30.818 -10.720 76.996 1.00 43.47 81 ALA A C 1
ATOM 604 O O . ALA A 1 81 ? -31.292 -10.740 78.133 1.00 43.47 81 ALA A O 1
ATOM 605 N N . ALA A 1 82 ? -30.606 -9.585 76.334 1.00 35.91 82 ALA A N 1
ATOM 606 C CA . ALA A 1 82 ? -31.297 -8.350 76.661 1.00 35.91 82 ALA A CA 1
ATOM 607 C C . ALA A 1 82 ? -32.574 -8.291 75.814 1.00 35.91 82 ALA A C 1
ATOM 609 O O . ALA A 1 82 ? -32.517 -8.289 74.585 1.00 35.91 82 ALA A O 1
ATOM 610 N N . LYS A 1 83 ? -33.732 -8.275 76.483 1.00 49.38 83 LYS A N 1
ATOM 611 C CA . LYS A 1 83 ? -35.027 -7.936 75.883 1.00 49.38 83 LYS A CA 1
ATOM 612 C C . LYS A 1 83 ? -34.929 -6.527 75.291 1.00 49.38 83 LYS A C 1
ATOM 614 O O . LYS A 1 83 ? -35.054 -5.554 76.030 1.00 49.38 83 LYS A O 1
ATOM 619 N N . SER A 1 84 ? -34.723 -6.415 73.984 1.00 44.34 84 SER A N 1
ATOM 620 C CA . SER A 1 84 ? -35.049 -5.201 73.244 1.00 44.34 84 SER A CA 1
ATOM 621 C C . SER A 1 84 ? -36.476 -5.321 72.718 1.00 44.34 84 SER A C 1
ATOM 623 O O . SER A 1 84 ? -36.903 -6.348 72.190 1.00 44.34 84 SER A O 1
ATOM 625 N N . THR A 1 85 ? -37.239 -4.267 72.966 1.00 53.81 85 THR A N 1
ATOM 626 C CA . THR A 1 85 ? -38.580 -4.003 72.449 1.00 53.81 85 THR A CA 1
ATOM 627 C C . THR A 1 85 ? -38.678 -4.289 70.945 1.00 53.81 85 THR A C 1
ATOM 629 O O . THR A 1 85 ? -37.699 -4.077 70.224 1.00 53.81 85 THR A O 1
ATOM 632 N N . PRO A 1 86 ? -39.840 -4.746 70.441 1.00 45.09 86 PRO A N 1
ATOM 633 C CA . PRO A 1 86 ? -40.019 -4.968 69.015 1.00 45.09 86 PRO A CA 1
ATOM 634 C C . PRO A 1 86 ? -39.972 -3.603 68.324 1.00 45.09 86 PRO A C 1
ATOM 636 O O . PRO A 1 86 ? -40.922 -2.829 68.416 1.00 45.09 86 PRO A O 1
ATOM 639 N N . MET A 1 87 ? -38.848 -3.275 67.683 1.00 56.06 87 MET A N 1
ATOM 640 C CA . MET A 1 87 ? -38.837 -2.172 66.729 1.00 56.06 87 MET A CA 1
ATOM 641 C C . MET A 1 87 ? -39.802 -2.545 65.610 1.00 56.06 87 MET A C 1
ATOM 643 O O . MET A 1 87 ? -39.733 -3.651 65.066 1.00 56.06 87 MET A O 1
ATOM 647 N N . ASP A 1 88 ? -40.724 -1.629 65.323 1.00 62.81 88 ASP A N 1
ATOM 648 C CA . ASP A 1 88 ? -41.692 -1.760 64.247 1.00 62.81 88 ASP A CA 1
ATOM 649 C C . ASP A 1 88 ? -40.942 -2.134 62.961 1.00 62.81 88 ASP A C 1
ATOM 651 O O . ASP A 1 88 ? -39.957 -1.494 62.583 1.00 62.81 88 ASP A O 1
ATOM 655 N N . SER A 1 89 ? -41.361 -3.220 62.313 1.00 65.12 89 SER A N 1
ATOM 656 C CA . SER A 1 89 ? -40.658 -3.782 61.153 1.00 65.12 89 SER A CA 1
ATOM 657 C C . SER A 1 89 ? -40.527 -2.755 60.021 1.00 65.12 89 SER A C 1
ATOM 659 O O . SER A 1 89 ? -39.566 -2.799 59.252 1.00 65.12 89 SER A O 1
ATOM 661 N N . ASN A 1 90 ? -41.431 -1.774 59.982 1.00 69.06 90 ASN A N 1
ATOM 662 C CA . ASN A 1 90 ? -41.377 -0.638 59.069 1.00 69.06 90 ASN A CA 1
ATOM 663 C C . ASN A 1 90 ? -40.185 0.303 59.319 1.00 69.06 90 ASN A C 1
ATOM 665 O O . ASN A 1 90 ? -39.625 0.830 58.359 1.00 69.06 90 ASN A O 1
ATOM 669 N N . GLU A 1 91 ? -39.736 0.478 60.566 1.00 71.56 91 GLU A N 1
ATOM 670 C CA . GLU A 1 91 ? -38.599 1.349 60.908 1.00 71.56 91 GLU A CA 1
ATOM 671 C C . GLU A 1 91 ? -37.246 0.717 60.530 1.00 71.56 91 GLU A C 1
ATOM 673 O O . GLU A 1 91 ? -36.277 1.400 60.197 1.00 71.56 91 GLU A O 1
ATOM 678 N N . ILE A 1 92 ? -37.170 -0.617 60.541 1.00 76.06 92 ILE A N 1
ATOM 679 C CA . ILE A 1 92 ? -35.987 -1.358 60.079 1.00 76.06 92 ILE A CA 1
ATOM 680 C C . ILE A 1 92 ? -35.892 -1.303 58.548 1.00 76.06 92 ILE A C 1
ATOM 682 O O . ILE A 1 92 ? -34.798 -1.167 57.992 1.00 76.06 92 ILE A O 1
ATOM 686 N N . ILE A 1 93 ? -37.035 -1.404 57.864 1.00 76.69 93 ILE A N 1
ATOM 687 C CA . ILE A 1 93 ? -37.112 -1.334 56.402 1.00 76.69 93 ILE A CA 1
ATOM 688 C C . ILE A 1 93 ? -36.759 0.075 55.907 1.00 76.69 93 ILE A C 1
ATOM 690 O O . ILE A 1 93 ? -35.964 0.185 54.972 1.00 76.69 93 ILE A O 1
ATOM 694 N N . SER A 1 94 ? -37.260 1.137 56.552 1.00 75.75 94 SER A N 1
ATOM 695 C CA . SER A 1 94 ? -36.938 2.521 56.172 1.00 75.75 94 SER A CA 1
ATOM 696 C C . SER A 1 94 ? -35.445 2.826 56.315 1.00 75.75 94 SER A C 1
ATOM 698 O O . SER A 1 94 ? -34.817 3.250 55.349 1.00 75.75 94 SER A O 1
ATOM 700 N N . LYS A 1 95 ? -34.825 2.471 57.451 1.00 81.19 95 LYS A N 1
ATOM 701 C CA . LYS A 1 95 ? -33.377 2.663 57.662 1.00 81.19 95 LYS A CA 1
ATOM 702 C C . LYS A 1 95 ? -32.516 1.912 56.643 1.00 81.19 95 LYS A C 1
ATOM 704 O O . LYS A 1 95 ? -31.480 2.424 56.222 1.00 81.19 95 LYS A O 1
ATOM 709 N N . LYS A 1 96 ? -32.922 0.707 56.221 1.00 81.62 96 LYS A N 1
ATOM 710 C CA . LYS A 1 96 ? -32.220 -0.035 55.157 1.00 81.62 96 LYS A CA 1
ATOM 711 C C . LYS A 1 96 ? -32.375 0.621 53.785 1.00 81.62 96 LYS A C 1
ATOM 713 O O . LYS A 1 96 ? -31.414 0.621 53.020 1.00 81.62 96 LYS A O 1
ATOM 718 N N . LEU A 1 97 ? -33.553 1.157 53.469 1.00 83.06 97 LEU A N 1
ATOM 719 C CA . LEU A 1 97 ? -33.803 1.895 52.228 1.00 83.06 97 LEU A CA 1
ATOM 720 C C . LEU A 1 97 ? -32.952 3.162 52.149 1.00 83.06 97 LEU A C 1
ATOM 722 O O . LEU A 1 97 ? -32.270 3.358 51.146 1.00 83.06 97 LEU A O 1
ATOM 726 N N . ASP A 1 98 ? -32.902 3.944 53.226 1.00 86.56 98 ASP A N 1
ATOM 727 C CA . ASP A 1 98 ? -32.071 5.150 53.303 1.00 86.56 98 ASP A CA 1
ATOM 728 C C . ASP A 1 98 ? -30.580 4.814 53.149 1.00 86.56 98 ASP A C 1
ATOM 730 O O . ASP A 1 98 ? -29.846 5.483 52.421 1.00 86.56 98 ASP A O 1
ATOM 734 N N . GLN A 1 99 ? -30.129 3.713 53.760 1.00 89.25 99 GLN A N 1
ATOM 735 C CA . GLN A 1 99 ? -28.749 3.249 53.623 1.00 89.25 99 GLN A CA 1
ATOM 736 C C . GLN A 1 99 ? -28.420 2.769 52.197 1.00 89.25 99 GLN A C 1
ATOM 738 O O . GLN A 1 99 ? -27.304 2.981 51.720 1.00 89.25 99 GLN A O 1
ATOM 743 N N . MET A 1 100 ? -29.364 2.122 51.505 1.00 84.88 100 MET A N 1
ATOM 744 C CA . MET A 1 100 ? -29.190 1.727 50.101 1.00 84.88 100 MET A CA 1
ATOM 745 C C . MET A 1 100 ? -29.180 2.937 49.166 1.00 84.88 100 MET A C 1
ATOM 747 O O . MET A 1 100 ? -28.357 2.979 48.255 1.00 84.88 100 MET A O 1
ATOM 751 N N . LEU A 1 101 ? -30.047 3.925 49.406 1.00 85.31 101 LEU A N 1
ATOM 752 C CA . LEU A 1 101 ? -30.082 5.171 48.640 1.00 85.31 101 LEU A CA 1
ATOM 753 C C . LEU A 1 101 ? -28.769 5.946 48.782 1.00 85.31 101 LEU A C 1
ATOM 755 O O . LEU A 1 101 ? -28.190 6.329 47.769 1.00 85.31 101 LEU A O 1
ATOM 759 N N . GLY A 1 102 ? -28.243 6.073 50.006 1.00 88.38 102 GLY A N 1
ATOM 760 C CA . GLY A 1 102 ? -26.953 6.726 50.242 1.00 88.38 102 GLY A CA 1
ATOM 761 C C . GLY A 1 102 ? -25.795 6.049 49.500 1.00 88.38 102 GLY A C 1
ATOM 762 O O . GLY A 1 102 ? -25.004 6.722 48.843 1.00 88.38 102 GLY A O 1
ATOM 763 N N . LYS A 1 103 ? -25.732 4.709 49.519 1.00 89.31 103 LYS A N 1
ATOM 764 C CA . LYS A 1 103 ? -24.712 3.952 48.767 1.00 89.31 103 LYS A CA 1
ATOM 765 C C . LYS A 1 103 ? -24.853 4.114 47.254 1.00 89.31 103 LYS A C 1
ATOM 767 O O . LYS A 1 103 ? -23.852 4.253 46.559 1.00 89.31 103 LYS A O 1
ATOM 772 N N . MET A 1 104 ? -26.084 4.108 46.746 1.00 86.44 104 MET A N 1
ATOM 773 C CA . MET A 1 104 ? -26.353 4.291 45.319 1.00 86.44 104 MET A CA 1
ATOM 774 C C . MET A 1 104 ? -25.937 5.689 44.846 1.00 86.44 104 MET A C 1
ATOM 776 O O . MET A 1 104 ? -25.401 5.844 43.749 1.00 86.44 104 MET A O 1
ATOM 780 N N . GLU A 1 105 ? -26.154 6.710 45.673 1.00 90.62 105 GLU A N 1
ATOM 781 C CA . GLU A 1 105 ? -25.749 8.082 45.373 1.00 90.62 105 GLU A CA 1
ATOM 782 C C . GLU A 1 105 ? -24.221 8.247 45.403 1.00 90.62 105 GLU A C 1
ATOM 784 O O . GLU A 1 105 ? -23.648 8.881 44.513 1.00 90.62 105 GLU A O 1
ATOM 789 N N . GLU A 1 106 ? -23.542 7.605 46.355 1.00 91.69 106 GLU A N 1
ATOM 790 C CA . GLU A 1 106 ? -22.079 7.582 46.439 1.00 91.69 106 GLU A CA 1
ATOM 791 C C . GLU A 1 106 ? -21.439 6.875 45.229 1.00 91.69 106 GLU A C 1
ATOM 793 O O . GLU A 1 106 ? -20.540 7.430 44.590 1.00 91.69 106 GLU A O 1
ATOM 798 N N . GLU A 1 107 ? -21.951 5.705 44.831 1.00 89.69 107 GLU A N 1
ATOM 799 C CA . GLU A 1 107 ? -21.498 4.997 43.624 1.00 89.69 107 GLU A CA 1
ATOM 800 C C . GLU A 1 107 ? -21.781 5.792 42.340 1.00 89.69 107 GLU A C 1
ATOM 802 O O . GLU A 1 107 ? -20.938 5.846 41.437 1.00 89.69 107 GLU A O 1
ATOM 807 N N . SER A 1 108 ? -22.937 6.455 42.256 1.00 92.44 108 SER A N 1
ATOM 808 C CA . SER A 1 108 ? -23.297 7.321 41.126 1.00 92.44 108 SER A CA 1
ATOM 809 C C . SER A 1 108 ? -22.329 8.501 40.990 1.00 92.44 108 SER A C 1
ATOM 811 O O . SER A 1 108 ? -21.834 8.789 39.893 1.00 92.44 108 SER A O 1
ATOM 813 N N . ASN A 1 109 ? -21.988 9.147 42.107 1.00 93.06 109 ASN A N 1
ATOM 814 C CA . ASN A 1 109 ? -21.030 10.250 42.137 1.00 93.06 109 ASN A CA 1
ATOM 815 C C . ASN A 1 109 ? -19.609 9.784 41.794 1.00 93.06 109 ASN A C 1
ATOM 817 O O . ASN A 1 109 ? -18.943 10.422 40.975 1.00 93.06 109 ASN A O 1
ATOM 821 N N . SER A 1 110 ? -19.183 8.640 42.334 1.00 94.31 110 SER A N 1
ATOM 822 C CA . SER A 1 110 ? -17.904 8.002 41.997 1.00 94.31 110 SER A CA 1
ATOM 823 C C . SER A 1 110 ? -17.802 7.701 40.496 1.00 94.31 110 SER A C 1
ATOM 825 O O . SER A 1 110 ? -16.835 8.081 39.832 1.00 94.31 110 SER A O 1
ATOM 827 N N . THR A 1 111 ? -18.860 7.132 39.912 1.00 90.81 111 THR A N 1
ATOM 828 C CA . THR A 1 111 ? -18.913 6.820 38.476 1.00 90.81 111 THR A CA 1
ATOM 829 C C . THR A 1 111 ? -18.868 8.085 37.614 1.00 90.81 111 THR A C 1
ATOM 831 O O . THR A 1 111 ? -18.180 8.121 36.591 1.00 90.81 111 THR A O 1
ATOM 834 N N . ARG A 1 112 ? -19.563 9.159 38.018 1.00 92.12 112 ARG A N 1
ATOM 835 C CA . ARG A 1 112 ? -19.504 10.463 37.331 1.00 92.12 112 ARG A CA 1
ATOM 836 C C . ARG A 1 112 ? -18.103 11.059 37.339 1.00 92.12 112 ARG A C 1
ATOM 838 O O . ARG A 1 112 ? -17.676 11.599 36.317 1.00 92.12 112 ARG A O 1
ATOM 845 N N . GLN A 1 113 ? -17.409 10.967 38.468 1.00 94.31 113 GLN A N 1
ATOM 846 C CA . GLN A 1 113 ? -16.049 11.472 38.606 1.00 94.31 113 GLN A CA 1
ATOM 847 C C . GLN A 1 113 ? -15.078 10.680 37.718 1.00 94.31 113 GLN A C 1
ATOM 849 O O . GLN A 1 113 ? -14.358 11.284 36.925 1.00 94.31 113 GLN A O 1
ATOM 854 N N . ALA A 1 114 ? -15.156 9.346 37.734 1.00 92.38 114 ALA A N 1
ATOM 855 C CA . ALA A 1 114 ? -14.347 8.492 36.863 1.00 92.38 114 ALA A CA 1
ATOM 856 C C . ALA A 1 114 ? -14.590 8.779 35.367 1.00 92.38 114 ALA A C 1
ATOM 858 O O . ALA A 1 114 ? -13.653 8.873 34.576 1.00 92.38 114 ALA A O 1
ATOM 859 N N . LEU A 1 115 ? -15.848 8.991 34.960 1.00 90.06 115 LEU A N 1
ATOM 860 C CA . LEU A 1 115 ? -16.177 9.361 33.578 1.00 90.06 115 LEU A CA 1
ATOM 861 C C . LEU A 1 115 ? -15.603 10.724 33.175 1.00 90.06 115 LEU A C 1
ATOM 863 O O . LEU A 1 115 ? -15.219 10.910 32.018 1.00 90.06 115 LEU A O 1
ATOM 867 N N . LYS A 1 116 ? -15.551 11.679 34.107 1.00 94.62 116 LYS A N 1
ATOM 868 C CA . LYS A 1 116 ? -14.949 12.993 33.868 1.00 94.62 116 LYS A CA 1
ATOM 869 C C . LYS A 1 116 ? -13.441 12.869 33.642 1.00 94.62 116 LYS A C 1
ATOM 871 O O . LYS A 1 116 ? -12.938 13.430 32.674 1.00 94.62 116 LYS A O 1
ATOM 876 N N . GLU A 1 117 ? -12.758 12.073 34.458 1.00 95.81 117 GLU A N 1
ATOM 877 C CA . GLU A 1 117 ? -11.320 11.811 34.325 1.00 95.81 117 GLU A CA 1
ATOM 878 C C . GLU A 1 117 ? -10.986 11.126 32.994 1.00 95.81 117 GLU A C 1
ATOM 880 O O . GLU A 1 117 ? -10.122 11.600 32.258 1.00 95.81 117 GLU A O 1
ATOM 885 N N . ILE A 1 118 ? -11.748 10.094 32.610 1.00 92.81 118 ILE A N 1
ATOM 886 C CA . ILE A 1 118 ? -11.582 9.415 31.313 1.00 92.81 118 ILE A CA 1
ATOM 887 C C . ILE A 1 118 ? -11.785 10.391 30.145 1.00 92.81 118 ILE A C 1
ATOM 889 O O . ILE A 1 118 ? -11.057 10.344 29.150 1.00 92.81 118 ILE A O 1
ATOM 893 N N . LYS A 1 119 ? -12.777 11.284 30.239 1.00 95.44 119 LYS A N 1
ATOM 894 C CA . LYS A 1 119 ? -13.045 12.290 29.204 1.00 95.44 119 LYS A CA 1
ATOM 895 C C . LYS A 1 119 ? -11.875 13.263 29.048 1.00 95.44 119 LYS A C 1
ATOM 897 O O . LYS A 1 119 ? -11.501 13.571 27.915 1.00 95.44 119 LYS A O 1
ATOM 902 N N . ASP A 1 120 ? -11.323 13.744 30.155 1.00 94.62 120 ASP A N 1
ATOM 903 C CA . ASP A 1 120 ? -10.205 14.687 30.139 1.00 94.62 120 ASP A CA 1
ATOM 904 C C . ASP A 1 120 ? -8.922 14.011 29.623 1.00 94.62 120 ASP A C 1
ATOM 906 O O . ASP A 1 120 ? -8.212 14.580 28.791 1.00 94.62 120 ASP A O 1
ATOM 910 N N . GLU A 1 121 ? -8.683 12.750 29.992 1.00 94.50 121 GLU A N 1
ATOM 911 C CA . GLU A 1 121 ? -7.566 11.952 29.476 1.00 94.50 121 GLU A CA 1
ATOM 912 C C . GLU A 1 121 ? -7.672 11.703 27.961 1.00 94.50 121 GLU A C 1
ATOM 914 O O . GLU A 1 121 ? -6.695 11.858 27.223 1.00 94.50 121 GLU A O 1
ATOM 919 N N . LEU A 1 122 ? -8.866 11.358 27.463 1.00 90.12 122 LEU A N 1
ATOM 920 C CA . LEU A 1 122 ? -9.112 11.190 26.027 1.00 90.12 122 LEU A CA 1
ATOM 921 C C . LEU A 1 122 ? -8.891 12.491 25.254 1.00 90.12 122 LEU A C 1
ATOM 923 O O . LEU A 1 122 ? -8.345 12.463 24.150 1.00 90.12 122 LEU A O 1
ATOM 927 N N . LYS A 1 123 ? -9.290 13.631 25.828 1.00 95.81 123 LYS A N 1
ATOM 928 C CA . LYS A 1 123 ? -9.065 14.946 25.224 1.00 95.81 123 LYS A CA 1
ATOM 929 C C . LYS A 1 123 ? -7.572 15.263 25.122 1.00 95.81 123 LYS A C 1
ATOM 931 O O . LYS A 1 123 ? -7.129 15.706 24.066 1.00 95.81 123 LYS A O 1
ATOM 936 N N . ASN A 1 124 ? -6.798 14.982 26.169 1.00 95.44 124 ASN A N 1
ATOM 937 C CA . ASN A 1 124 ? -5.347 15.177 26.144 1.00 95.44 124 ASN A CA 1
ATOM 938 C C . ASN A 1 124 ? -4.674 14.285 25.092 1.00 95.44 124 ASN A C 1
ATOM 940 O O . ASN A 1 124 ? -3.929 14.789 24.254 1.00 95.44 124 ASN A O 1
ATOM 944 N N . ARG A 1 125 ? -5.016 12.989 25.043 1.00 89.75 125 ARG A N 1
ATOM 945 C CA . ARG A 1 125 ? -4.487 12.064 24.021 1.00 89.75 125 ARG A CA 1
ATOM 946 C C . ARG A 1 125 ? -4.837 12.483 22.594 1.00 89.75 125 ARG A C 1
ATOM 948 O O . ARG A 1 125 ? -4.035 12.293 21.677 1.00 89.75 125 ARG A O 1
ATOM 955 N N . TYR A 1 126 ? -6.025 13.047 22.390 1.00 92.75 126 TYR A N 1
ATOM 956 C CA . TYR A 1 126 ? -6.426 13.585 21.094 1.00 92.75 126 TYR A CA 1
ATOM 957 C C . TYR A 1 126 ? -5.539 14.764 20.668 1.00 92.75 126 TYR A C 1
ATOM 959 O O . TYR A 1 126 ? -5.050 14.771 19.538 1.00 92.75 126 TYR A O 1
ATOM 967 N N . GLU A 1 127 ? -5.279 15.725 21.559 1.00 95.50 127 GLU A N 1
ATOM 968 C CA . GLU A 1 127 ? -4.410 16.868 21.247 1.00 95.50 127 GLU A CA 1
ATOM 969 C C . GLU A 1 127 ? -2.947 16.447 21.018 1.00 95.50 127 GLU A C 1
ATOM 971 O O . GLU A 1 127 ? -2.317 16.931 20.077 1.00 95.50 127 GLU A O 1
ATOM 976 N N . GLU A 1 128 ? -2.422 15.487 21.786 1.00 92.44 128 GLU A N 1
ATOM 977 C CA . GLU A 1 128 ? -1.091 14.905 21.544 1.00 92.44 128 GLU A CA 1
ATOM 978 C C . GLU A 1 128 ? -1.001 14.243 20.163 1.00 92.44 128 GLU A C 1
ATOM 980 O O . GLU A 1 128 ? -0.058 14.478 19.404 1.00 92.44 128 GLU A O 1
ATOM 985 N N . THR A 1 129 ? -2.011 13.448 19.799 1.00 88.12 129 THR A N 1
ATOM 986 C CA . THR A 1 129 ? -2.069 12.785 18.487 1.00 88.12 129 THR A CA 1
ATOM 987 C C . THR A 1 129 ? -2.131 13.816 17.363 1.00 88.12 129 THR A C 1
ATOM 989 O O . THR A 1 129 ? -1.426 13.695 16.364 1.00 88.12 129 THR A O 1
ATOM 992 N N . LYS A 1 130 ? -2.931 14.871 17.535 1.00 93.75 130 LYS A N 1
ATOM 993 C CA . LYS A 1 130 ? -3.045 15.970 16.574 1.00 93.75 130 LYS A CA 1
ATOM 994 C C . LYS A 1 130 ? -1.710 16.693 16.370 1.00 93.75 130 LYS A C 1
ATOM 996 O O . LYS A 1 130 ? -1.348 16.976 15.230 1.00 93.75 130 LYS A O 1
ATOM 1001 N N . GLN A 1 131 ? -0.949 16.939 17.439 1.00 94.50 131 GLN A N 1
ATOM 1002 C CA . GLN A 1 131 ? 0.403 17.504 17.336 1.00 94.50 131 GLN A CA 1
ATOM 1003 C C . GLN A 1 131 ? 1.364 16.571 16.583 1.00 94.50 131 GLN A C 1
ATOM 1005 O O . GLN A 1 131 ? 2.129 17.031 15.735 1.00 94.50 131 GLN A O 1
ATOM 1010 N N . GLN A 1 132 ? 1.306 15.260 16.839 1.00 88.12 132 GLN A N 1
ATOM 1011 C CA . GLN A 1 132 ? 2.134 14.283 16.122 1.00 88.12 132 GLN A CA 1
ATOM 1012 C C . GLN A 1 132 ? 1.802 14.211 14.627 1.00 88.12 132 GLN A C 1
ATOM 1014 O O . GLN A 1 132 ? 2.717 14.110 13.809 1.00 88.12 132 GLN A O 1
ATOM 1019 N N . VAL A 1 133 ? 0.518 14.289 14.264 1.00 86.00 133 VAL A N 1
ATOM 1020 C CA . VAL A 1 133 ? 0.083 14.341 12.860 1.00 86.00 133 VAL A CA 1
ATOM 1021 C C . VAL A 1 133 ? 0.634 15.592 12.173 1.00 86.00 133 VAL A C 1
ATOM 1023 O O . VAL A 1 133 ? 1.231 15.461 11.109 1.00 86.00 133 VAL A O 1
ATOM 1026 N N . GLY A 1 134 ? 0.553 16.766 12.810 1.00 92.00 134 GLY A N 1
ATOM 1027 C CA . GLY A 1 134 ? 1.141 17.997 12.263 1.00 92.00 134 GLY A CA 1
ATOM 1028 C C . GLY A 1 134 ? 2.649 17.876 12.005 1.00 92.00 134 GLY A C 1
ATOM 1029 O O . GLY A 1 134 ? 3.129 18.211 10.924 1.00 92.00 134 GLY A O 1
ATOM 1030 N N . LEU A 1 135 ? 3.400 17.284 12.942 1.00 91.62 135 LEU A N 1
ATOM 1031 C CA . LEU A 1 135 ? 4.836 17.031 12.762 1.00 91.62 135 LEU A CA 1
ATOM 1032 C C . LEU A 1 135 ? 5.127 16.093 11.572 1.00 91.62 135 LEU A C 1
ATOM 1034 O O . LEU A 1 135 ? 6.154 16.224 10.901 1.00 91.62 135 LEU A O 1
ATOM 1038 N N . LEU A 1 136 ? 4.263 15.104 11.328 1.00 80.25 136 LEU A N 1
ATOM 1039 C CA . LEU A 1 136 ? 4.402 14.183 10.198 1.00 80.25 136 LEU A CA 1
ATOM 1040 C C . LEU A 1 136 ? 4.091 14.865 8.864 1.00 80.25 136 LEU A C 1
ATOM 1042 O O . LEU A 1 136 ? 4.818 14.631 7.900 1.00 80.25 136 LEU A O 1
ATOM 1046 N N . GLU A 1 137 ? 3.072 15.722 8.814 1.00 88.19 137 GLU A N 1
ATOM 1047 C CA . GLU A 1 137 ? 2.745 16.520 7.627 1.00 88.19 137 GLU A CA 1
ATOM 1048 C C . GLU A 1 137 ? 3.901 17.453 7.241 1.00 88.19 137 GLU A C 1
ATOM 1050 O O . GLU A 1 137 ? 4.283 17.515 6.071 1.00 88.19 137 GLU A O 1
ATOM 1055 N N . ASP A 1 138 ? 4.532 18.110 8.217 1.00 93.31 138 ASP A N 1
ATOM 1056 C CA . ASP A 1 138 ? 5.697 18.966 7.969 1.00 93.31 138 ASP A CA 1
ATOM 1057 C C . ASP A 1 138 ? 6.902 18.167 7.447 1.00 93.31 138 ASP A C 1
ATOM 1059 O O . ASP A 1 138 ? 7.601 18.595 6.522 1.00 93.31 138 ASP A O 1
ATOM 1063 N N . LYS A 1 139 ? 7.134 16.963 7.990 1.00 88.69 139 LYS A N 1
ATOM 1064 C CA . LYS A 1 139 ? 8.175 16.052 7.487 1.00 88.69 139 LYS A CA 1
ATOM 1065 C C . LYS A 1 139 ? 7.883 15.566 6.070 1.00 88.69 139 LYS A C 1
ATOM 1067 O O . LYS A 1 139 ? 8.826 15.424 5.291 1.00 88.69 139 LYS A O 1
ATOM 1072 N N . LEU A 1 140 ? 6.617 15.315 5.741 1.00 82.06 140 LEU A N 1
ATOM 1073 C CA . LEU A 1 140 ? 6.204 14.903 4.403 1.00 82.06 140 LEU A CA 1
ATOM 1074 C C . LEU A 1 140 ? 6.465 16.022 3.390 1.00 82.06 140 LEU A C 1
ATOM 1076 O O . LEU A 1 140 ? 7.158 15.780 2.408 1.00 82.06 140 LEU A O 1
ATOM 1080 N N . LYS A 1 141 ? 6.049 17.258 3.689 1.00 89.94 141 LYS A N 1
ATOM 1081 C CA . LYS A 1 141 ? 6.334 18.431 2.841 1.00 89.94 141 LYS A CA 1
ATOM 1082 C C . LYS A 1 141 ? 7.833 18.650 2.634 1.00 89.94 141 LYS A C 1
ATOM 1084 O O . LYS A 1 141 ? 8.284 18.955 1.530 1.00 89.94 141 LYS A O 1
ATOM 1089 N N . LEU A 1 142 ? 8.635 18.477 3.689 1.00 90.19 142 LEU A N 1
ATOM 1090 C CA . LEU A 1 142 ? 10.093 18.566 3.582 1.00 90.19 142 LEU A CA 1
ATOM 1091 C C . LEU A 1 142 ? 10.667 17.467 2.676 1.00 90.19 142 LEU A C 1
ATOM 1093 O O . LEU A 1 142 ? 11.615 17.721 1.931 1.00 90.19 142 LEU A O 1
ATOM 1097 N N . PHE A 1 143 ? 10.129 16.249 2.760 1.00 83.00 143 PHE A N 1
ATOM 1098 C CA . PHE A 1 143 ? 10.540 15.135 1.913 1.00 83.00 143 PHE A CA 1
ATOM 1099 C C . PHE A 1 143 ? 10.170 15.375 0.447 1.00 83.00 143 PHE A C 1
ATOM 1101 O O . PHE A 1 143 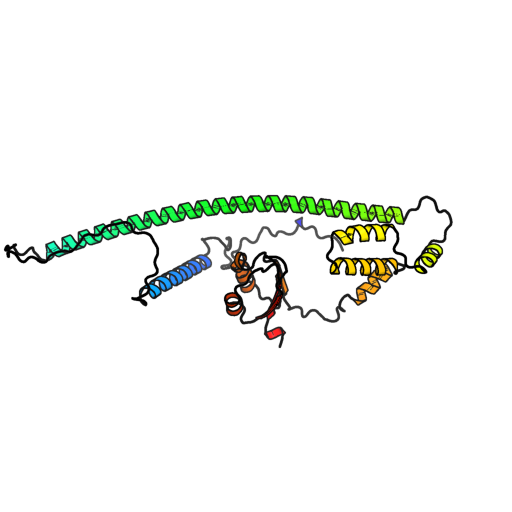? 11.048 15.250 -0.402 1.00 83.00 143 PHE A O 1
ATOM 1108 N N . GLU A 1 144 ? 8.936 15.795 0.162 1.00 78.50 144 GLU A N 1
ATOM 1109 C CA . GLU A 1 144 ? 8.472 16.160 -1.185 1.00 78.50 144 GLU A CA 1
ATOM 1110 C C . GLU A 1 144 ? 9.374 17.238 -1.800 1.00 78.50 144 GLU A C 1
ATOM 1112 O O . GLU A 1 144 ? 9.937 17.038 -2.873 1.00 78.50 144 GLU A O 1
ATOM 1117 N N . SER A 1 145 ? 9.671 18.312 -1.057 1.00 87.69 145 SER A N 1
ATOM 1118 C CA . SER A 1 145 ? 10.582 19.365 -1.529 1.00 87.69 145 SER A CA 1
ATOM 1119 C C . SER A 1 145 ? 12.004 18.861 -1.824 1.00 87.69 145 SER A C 1
ATOM 1121 O O . SER A 1 145 ? 12.666 19.337 -2.751 1.00 87.69 145 SER A O 1
ATOM 1123 N N . LYS A 1 146 ? 12.516 17.908 -1.034 1.00 85.19 146 LYS A N 1
ATOM 1124 C CA . LYS A 1 146 ? 13.827 17.288 -1.292 1.00 85.19 146 LYS A CA 1
ATOM 1125 C C . LYS A 1 146 ? 13.785 16.362 -2.504 1.00 85.19 146 LYS A C 1
ATOM 1127 O O . LYS A 1 146 ? 14.766 16.319 -3.244 1.00 85.19 146 LYS A O 1
ATOM 1132 N N . TYR A 1 147 ? 12.685 15.639 -2.685 1.00 71.75 147 TYR A N 1
ATOM 1133 C CA . TYR A 1 147 ? 12.480 14.734 -3.805 1.00 71.75 147 TYR A CA 1
ATOM 1134 C C . TYR A 1 147 ? 12.417 15.502 -5.127 1.00 71.75 147 TYR A C 1
ATOM 1136 O O . TYR A 1 147 ? 13.170 15.177 -6.042 1.00 71.75 147 TYR A O 1
ATOM 1144 N N . ASP A 1 148 ? 11.659 16.597 -5.188 1.00 76.62 148 ASP A N 1
ATOM 1145 C CA . ASP A 1 148 ? 11.583 17.448 -6.382 1.00 76.62 148 ASP A CA 1
ATOM 1146 C C . ASP A 1 148 ? 12.963 17.990 -6.775 1.00 76.62 148 ASP A C 1
ATOM 1148 O O . ASP A 1 148 ? 13.388 17.868 -7.924 1.00 76.62 148 ASP A O 1
ATOM 1152 N N . LYS A 1 149 ? 13.730 18.489 -5.795 1.00 81.00 149 LYS A N 1
ATOM 1153 C CA . LYS A 1 149 ? 15.113 18.946 -6.015 1.00 81.00 149 LYS A CA 1
ATOM 1154 C C . LYS A 1 149 ? 16.036 17.825 -6.488 1.00 81.00 149 LYS A C 1
ATOM 1156 O O . LYS A 1 149 ? 16.961 18.073 -7.263 1.00 81.00 149 LYS A O 1
ATOM 1161 N N . PHE A 1 150 ? 15.838 16.603 -5.999 1.00 75.00 150 PHE A N 1
ATOM 1162 C CA . PHE A 1 150 ? 16.604 15.440 -6.440 1.00 75.00 150 PHE A CA 1
ATOM 1163 C C . PHE A 1 150 ? 16.272 15.075 -7.892 1.00 75.00 150 PHE A C 1
ATOM 1165 O O . PHE A 1 150 ? 17.191 14.876 -8.691 1.00 75.00 150 PHE A O 1
ATOM 1172 N N . CYS A 1 151 ? 14.988 15.049 -8.255 1.00 66.69 151 CYS A N 1
ATOM 1173 C CA . CYS A 1 151 ? 14.534 14.805 -9.620 1.00 66.69 151 CYS A CA 1
ATOM 1174 C C . CYS A 1 151 ? 15.064 15.876 -10.580 1.00 66.69 151 CYS A C 1
ATOM 1176 O O . CYS A 1 151 ? 15.656 15.532 -11.600 1.00 66.69 151 CYS A O 1
ATOM 1178 N N . GLU A 1 152 ? 14.956 17.157 -10.223 1.00 76.50 152 GLU A N 1
ATOM 1179 C CA . GLU A 1 152 ? 15.454 18.273 -11.033 1.00 76.50 152 GLU A CA 1
ATOM 1180 C C . GLU A 1 152 ? 16.971 18.182 -11.263 1.00 76.50 152 GLU A C 1
ATOM 1182 O O . GLU A 1 152 ? 17.444 18.293 -12.399 1.00 76.50 152 GLU A O 1
ATOM 1187 N N . ARG A 1 153 ? 17.750 17.893 -10.209 1.00 74.00 153 ARG A N 1
ATOM 1188 C CA . ARG A 1 153 ? 19.203 17.672 -10.322 1.00 74.00 153 ARG A CA 1
ATOM 1189 C C . ARG A 1 153 ? 19.538 16.474 -11.196 1.00 74.00 153 ARG A C 1
ATOM 1191 O O . ARG A 1 153 ? 20.466 16.561 -11.997 1.00 74.00 153 ARG A O 1
ATOM 1198 N N . THR A 1 154 ? 18.806 15.374 -11.055 1.00 62.88 154 THR A N 1
ATOM 1199 C CA . THR A 1 154 ? 19.040 14.153 -11.834 1.00 62.88 154 THR A CA 1
ATOM 1200 C C . THR A 1 154 ? 18.745 14.386 -13.310 1.00 62.88 154 THR A C 1
ATOM 1202 O O . THR A 1 154 ? 19.588 14.083 -14.150 1.00 62.88 154 THR A O 1
ATOM 1205 N N . VAL A 1 155 ? 17.605 15.006 -13.628 1.00 68.62 155 VAL A N 1
ATOM 1206 C CA . VAL A 1 155 ? 17.224 15.360 -15.003 1.00 68.62 155 VAL A CA 1
ATOM 1207 C C . VAL A 1 155 ? 18.232 16.330 -15.613 1.00 68.62 155 VAL A C 1
ATOM 1209 O O . VAL A 1 155 ? 18.681 16.108 -16.733 1.00 68.62 155 VAL A O 1
ATOM 1212 N N . THR A 1 156 ? 18.651 17.360 -14.873 1.00 72.88 156 THR A N 1
ATOM 1213 C CA . THR A 1 156 ? 19.656 18.325 -15.348 1.00 72.88 156 THR A CA 1
ATOM 1214 C C . THR A 1 156 ? 21.005 17.653 -15.588 1.00 72.88 156 THR A C 1
ATOM 1216 O O . THR A 1 156 ? 21.627 17.864 -16.623 1.00 72.88 156 THR A O 1
ATOM 1219 N N . THR A 1 157 ? 21.448 16.794 -14.668 1.00 70.31 157 THR A N 1
ATOM 1220 C CA . THR A 1 157 ? 22.708 16.050 -14.812 1.00 70.31 157 THR A CA 1
ATOM 1221 C C . THR A 1 157 ? 22.654 15.126 -16.023 1.00 70.31 157 THR A C 1
ATOM 1223 O O . THR A 1 157 ? 23.582 15.114 -16.826 1.00 70.31 157 THR A O 1
ATOM 1226 N N . PHE A 1 158 ? 21.552 14.395 -16.192 1.00 62.28 158 PHE A N 1
ATOM 1227 C CA . PHE A 1 158 ? 21.350 13.516 -17.337 1.00 62.28 158 PHE A CA 1
ATOM 1228 C C . PHE A 1 158 ? 21.337 14.300 -18.651 1.00 62.28 158 PHE A C 1
ATOM 1230 O O . PHE A 1 158 ? 22.056 13.944 -19.581 1.00 62.28 158 PHE A O 1
ATOM 1237 N N . LYS A 1 159 ? 20.609 15.421 -18.702 1.00 69.12 159 LYS A N 1
ATOM 1238 C CA . LYS A 1 159 ? 20.584 16.325 -19.854 1.00 69.12 159 LYS A CA 1
ATOM 1239 C C . LYS A 1 159 ? 21.984 16.840 -20.197 1.00 69.12 159 LYS A C 1
ATOM 1241 O O . LYS A 1 159 ? 22.395 16.709 -21.343 1.00 69.12 159 LYS A O 1
ATOM 1246 N N . ASN A 1 160 ? 22.744 17.325 -19.215 1.00 69.06 160 ASN A N 1
ATOM 1247 C CA . ASN A 1 160 ? 24.114 17.805 -19.420 1.00 69.06 160 ASN A CA 1
ATOM 1248 C C . ASN A 1 160 ? 25.046 16.686 -19.913 1.00 69.06 160 ASN A C 1
ATOM 1250 O O . ASN A 1 160 ? 25.897 16.916 -20.770 1.00 69.06 160 ASN A O 1
ATOM 1254 N N . ILE A 1 161 ? 24.886 15.458 -19.402 1.00 67.88 161 ILE A N 1
ATOM 1255 C CA . ILE A 1 161 ? 25.632 14.292 -19.889 1.00 67.88 161 ILE A CA 1
ATOM 1256 C C . ILE A 1 161 ? 25.278 14.028 -21.354 1.00 67.88 161 ILE A C 1
ATOM 1258 O O . ILE A 1 161 ? 26.193 13.917 -22.167 1.00 67.88 161 ILE A O 1
ATOM 1262 N N . CYS A 1 162 ? 23.993 13.982 -21.706 1.00 63.47 162 CYS A N 1
ATOM 1263 C CA . CYS A 1 162 ? 23.544 13.793 -23.084 1.00 63.47 162 CYS A CA 1
ATOM 1264 C C . CYS A 1 162 ? 24.059 14.899 -24.013 1.00 63.47 162 CYS A C 1
ATOM 1266 O O . CYS A 1 162 ? 24.612 14.587 -25.060 1.00 63.47 162 CYS A O 1
ATOM 1268 N N . GLU A 1 163 ? 23.961 16.170 -23.624 1.00 69.75 163 GLU A N 1
ATOM 1269 C CA . GLU A 1 163 ? 24.464 17.303 -24.413 1.00 69.75 163 GLU A CA 1
ATOM 1270 C C . GLU A 1 163 ? 25.990 17.245 -24.584 1.00 69.75 163 GLU A C 1
ATOM 1272 O O . GLU A 1 163 ? 26.481 17.424 -25.695 1.00 69.75 163 GLU A O 1
ATOM 1277 N N . SER A 1 164 ? 26.742 16.874 -23.539 1.00 67.81 164 SER A N 1
ATOM 1278 C CA . SER A 1 164 ? 28.200 16.668 -23.630 1.00 67.81 164 SER A CA 1
ATOM 1279 C C . SER A 1 164 ? 28.602 15.490 -24.525 1.00 67.81 164 SER A C 1
ATOM 1281 O O . SER A 1 164 ? 29.717 15.452 -25.039 1.00 67.81 164 SER A O 1
ATOM 1283 N N . LEU A 1 165 ? 27.718 14.500 -24.678 1.00 61.62 165 LEU A N 1
ATOM 1284 C CA . LEU A 1 165 ? 27.929 13.343 -25.549 1.00 61.62 165 LEU A CA 1
ATOM 1285 C C . LEU A 1 165 ? 27.491 13.623 -26.994 1.00 61.62 165 LEU A C 1
ATOM 1287 O O . LEU A 1 165 ? 28.020 12.998 -27.908 1.00 61.62 165 LEU A O 1
ATOM 1291 N N . LEU A 1 166 ? 26.544 14.544 -27.196 1.00 61.66 166 LEU A N 1
ATOM 1292 C CA . LEU A 1 166 ? 25.972 14.880 -28.502 1.00 61.66 166 LEU A CA 1
ATOM 1293 C C . LEU A 1 166 ? 26.663 16.069 -29.188 1.00 61.66 166 LEU A C 1
ATOM 1295 O O . LEU A 1 166 ? 26.643 16.126 -30.414 1.00 61.66 166 LEU A O 1
ATOM 1299 N N . ASN A 1 167 ? 27.316 16.966 -28.440 1.00 57.56 167 ASN A N 1
ATOM 1300 C CA . ASN A 1 167 ? 28.091 18.088 -28.984 1.00 57.56 167 ASN A CA 1
ATOM 1301 C C . ASN A 1 167 ? 29.591 17.965 -28.654 1.00 57.56 167 ASN A C 1
ATOM 1303 O O . ASN A 1 167 ? 30.080 18.620 -27.732 1.00 57.56 167 ASN A O 1
ATOM 1307 N N . PRO A 1 168 ? 30.367 17.167 -29.408 1.00 54.00 168 PRO A N 1
ATOM 1308 C CA . PRO A 1 168 ? 31.815 17.266 -29.383 1.00 54.00 168 PRO A CA 1
ATOM 1309 C C . PRO A 1 168 ? 32.232 18.459 -30.251 1.00 54.00 168 PRO A C 1
ATOM 1311 O O . PRO A 1 168 ? 32.448 18.327 -31.458 1.00 54.00 168 PRO A O 1
ATOM 1314 N N . GLU A 1 169 ? 32.352 19.640 -29.645 1.00 53.94 169 GLU A N 1
ATOM 1315 C CA . GLU A 1 169 ? 33.088 20.747 -30.259 1.00 53.94 169 GLU A CA 1
ATOM 1316 C C . GLU A 1 169 ? 34.532 20.280 -30.509 1.00 53.94 169 GLU A C 1
ATOM 1318 O O . GLU A 1 169 ? 35.354 20.228 -29.598 1.00 53.94 169 GLU A O 1
ATOM 1323 N N . GLY A 1 170 ? 34.826 19.844 -31.738 1.00 52.88 170 GLY A N 1
ATOM 1324 C CA . GLY A 1 170 ? 36.182 19.445 -32.125 1.00 52.88 170 GLY A CA 1
ATOM 1325 C C . GLY A 1 170 ? 36.327 18.314 -33.141 1.00 52.88 170 GLY A C 1
ATOM 1326 O O . GLY A 1 170 ? 37.456 17.990 -33.492 1.00 52.88 170 GLY A O 1
ATOM 1327 N N . THR A 1 171 ? 35.255 17.711 -33.663 1.00 48.19 171 THR A N 1
ATOM 1328 C CA . THR A 1 171 ? 35.388 16.723 -34.757 1.00 48.19 171 THR A CA 1
ATOM 1329 C C . THR A 1 171 ? 34.621 17.142 -36.004 1.00 48.19 171 THR A C 1
ATOM 1331 O O . THR A 1 171 ? 33.616 16.551 -36.385 1.00 48.19 171 THR A O 1
ATOM 1334 N N . GLN A 1 172 ? 35.142 18.163 -36.690 1.00 48.62 172 GLN A N 1
ATOM 1335 C CA . GLN A 1 172 ? 34.844 18.341 -38.110 1.00 48.62 172 GLN A CA 1
ATOM 1336 C C . GLN A 1 172 ? 35.271 17.068 -38.861 1.00 48.62 172 GLN A C 1
ATOM 1338 O O . GLN A 1 172 ? 36.450 16.726 -38.899 1.00 48.62 172 GLN A O 1
ATOM 1343 N N . GLY A 1 173 ? 34.303 16.363 -39.448 1.00 46.59 173 GLY A N 1
ATOM 1344 C CA . GLY A 1 173 ? 34.561 15.418 -40.536 1.00 46.59 173 GLY A CA 1
ATOM 1345 C C . GLY A 1 173 ? 34.722 13.936 -40.192 1.00 46.59 173 GLY A C 1
ATOM 1346 O O . GLY A 1 173 ? 35.244 13.208 -41.031 1.00 46.59 173 GLY A O 1
ATOM 1347 N N . ARG A 1 174 ? 34.269 13.441 -39.030 1.00 50.22 174 ARG A N 1
ATOM 1348 C CA . ARG A 1 174 ? 34.077 11.987 -38.856 1.00 50.22 174 ARG A CA 1
ATOM 1349 C C . ARG A 1 174 ? 32.620 11.600 -39.082 1.00 50.22 174 ARG A C 1
ATOM 1351 O O . ARG A 1 174 ? 31.728 12.112 -38.413 1.00 50.22 174 ARG A O 1
ATOM 1358 N N . ASP A 1 175 ? 32.411 10.680 -40.022 1.00 62.19 175 ASP A N 1
ATOM 1359 C CA . ASP A 1 175 ? 31.152 9.966 -40.206 1.00 62.19 175 ASP A CA 1
ATOM 1360 C C . ASP A 1 175 ? 30.821 9.223 -38.906 1.00 62.19 175 ASP A C 1
ATOM 1362 O O . ASP A 1 175 ? 31.426 8.209 -38.550 1.00 62.19 175 ASP A O 1
ATOM 1366 N N . TRP A 1 176 ? 29.885 9.780 -38.147 1.00 51.59 176 TRP A N 1
ATOM 1367 C CA . TRP A 1 176 ? 29.443 9.264 -36.856 1.00 51.59 176 TRP A CA 1
ATOM 1368 C C . TRP A 1 176 ? 28.829 7.867 -36.988 1.00 51.59 176 TRP A C 1
ATOM 1370 O O . TRP A 1 176 ? 28.885 7.107 -36.022 1.00 51.59 176 TRP A O 1
ATOM 1380 N N . LYS A 1 177 ? 28.340 7.470 -38.175 1.00 49.59 177 LYS A N 1
ATOM 1381 C CA . LYS A 1 177 ? 27.947 6.076 -38.427 1.00 49.59 177 LYS A CA 1
ATOM 1382 C C . LYS A 1 177 ? 29.153 5.143 -38.444 1.00 49.59 177 LYS A C 1
ATOM 1384 O O . LYS A 1 177 ? 29.055 4.056 -37.888 1.00 49.59 177 LYS A O 1
ATOM 1389 N N . ALA A 1 178 ? 30.282 5.559 -39.018 1.00 53.81 178 ALA A N 1
ATOM 1390 C CA . ALA A 1 178 ? 31.511 4.765 -39.027 1.00 53.81 178 ALA A CA 1
ATOM 1391 C C . ALA A 1 178 ? 32.135 4.662 -37.622 1.00 53.81 178 ALA A C 1
ATOM 1393 O O . ALA A 1 178 ? 32.531 3.575 -37.214 1.00 53.81 178 ALA A O 1
ATOM 1394 N N . TYR A 1 179 ? 32.130 5.753 -36.844 1.00 55.12 179 TYR A N 1
ATOM 1395 C CA . TYR A 1 179 ? 32.616 5.745 -35.455 1.00 55.12 179 TYR A CA 1
ATOM 1396 C C . TYR A 1 179 ? 31.783 4.825 -34.546 1.00 55.12 179 TYR A C 1
ATOM 1398 O O . TYR A 1 179 ? 32.338 4.029 -33.789 1.00 55.12 179 TYR A O 1
ATOM 1406 N N . TRP A 1 180 ? 30.451 4.883 -34.654 1.00 50.00 180 TRP A N 1
ATOM 1407 C CA . TRP A 1 180 ? 29.571 3.976 -33.914 1.00 50.00 180 TRP A CA 1
ATOM 1408 C C . TRP A 1 180 ? 29.667 2.530 -34.414 1.00 50.00 180 TRP A C 1
ATOM 1410 O O . TRP A 1 180 ? 29.692 1.618 -33.595 1.00 50.00 180 TRP A O 1
ATOM 1420 N N . ALA A 1 181 ? 29.804 2.295 -35.722 1.00 52.06 181 ALA A N 1
ATOM 1421 C CA . ALA A 1 181 ? 30.001 0.950 -36.270 1.00 52.06 181 ALA A CA 1
ATOM 1422 C C . ALA A 1 181 ? 31.329 0.303 -35.825 1.00 52.06 181 ALA A C 1
ATOM 1424 O O . ALA A 1 181 ? 31.403 -0.920 -35.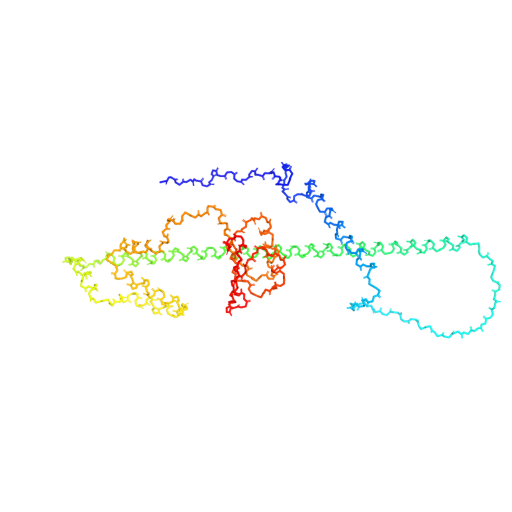699 1.00 52.06 181 ALA A O 1
ATOM 1425 N N . GLU A 1 182 ? 32.364 1.105 -35.558 1.00 46.25 182 GLU A N 1
ATOM 1426 C CA . GLU A 1 182 ? 33.655 0.637 -35.044 1.00 46.25 182 GLU A CA 1
ATOM 1427 C C . GLU A 1 182 ? 33.615 0.383 -33.525 1.00 46.25 182 GLU A C 1
ATOM 1429 O O . GLU A 1 182 ? 34.121 -0.639 -33.067 1.00 46.25 182 GLU A O 1
ATOM 1434 N N . GLN A 1 183 ? 32.917 1.223 -32.747 1.00 47.44 183 GLN A N 1
ATOM 1435 C CA . GLN A 1 183 ? 32.711 1.020 -31.300 1.00 47.44 183 GLN A CA 1
ATOM 1436 C C . GLN A 1 183 ? 31.778 -0.160 -30.976 1.00 47.44 183 GLN A C 1
ATOM 1438 O O . GLN A 1 183 ? 31.999 -0.871 -30.000 1.00 47.44 183 GLN A O 1
ATOM 1443 N N . VAL A 1 184 ? 30.775 -0.436 -31.815 1.00 48.34 184 VAL A N 1
ATOM 1444 C CA . VAL A 1 184 ? 29.866 -1.588 -31.642 1.00 48.34 184 VAL A CA 1
ATOM 1445 C C . VAL A 1 184 ? 30.581 -2.930 -31.873 1.00 48.34 184 VAL A C 1
ATOM 1447 O O . VAL A 1 184 ? 30.142 -3.960 -31.366 1.00 48.34 184 VAL A O 1
ATOM 1450 N N . LYS A 1 185 ? 31.725 -2.948 -32.576 1.00 44.28 185 LYS A N 1
ATOM 1451 C CA . LYS A 1 185 ? 32.517 -4.171 -32.806 1.00 44.28 185 LYS A CA 1
ATOM 1452 C C . LYS A 1 185 ? 33.374 -4.602 -31.613 1.00 44.28 185 LYS A C 1
ATOM 1454 O O . LYS A 1 185 ? 33.818 -5.748 -31.575 1.00 44.28 185 LYS A O 1
ATOM 1459 N N . THR A 1 186 ? 33.565 -3.733 -30.626 1.00 46.25 186 THR A N 1
ATOM 1460 C CA . THR A 1 186 ? 34.223 -4.055 -29.358 1.00 46.25 186 THR A CA 1
ATOM 1461 C C . THR A 1 186 ? 33.354 -3.508 -28.232 1.00 46.25 186 THR A C 1
ATOM 1463 O O . THR A 1 186 ? 33.543 -2.369 -27.819 1.00 46.25 186 THR A O 1
ATOM 1466 N N . CYS A 1 187 ? 32.374 -4.287 -27.757 1.00 43.34 187 CYS A N 1
ATOM 1467 C CA . CYS A 1 187 ? 31.502 -3.916 -26.634 1.00 43.34 187 CYS A CA 1
ATOM 1468 C C . CYS A 1 187 ? 32.291 -3.782 -25.318 1.00 43.34 187 CYS A C 1
ATOM 1470 O O . CYS A 1 187 ? 32.187 -4.600 -24.410 1.00 43.34 187 CYS A O 1
ATOM 1472 N N . THR A 1 188 ? 33.086 -2.729 -25.200 1.00 56.69 188 THR A N 1
ATOM 1473 C CA . THR A 1 188 ? 33.557 -2.184 -23.936 1.00 56.69 188 THR A CA 1
ATOM 1474 C C . THR A 1 188 ? 32.615 -1.048 -23.574 1.00 56.69 188 THR A C 1
ATOM 1476 O O . THR A 1 188 ? 32.520 -0.068 -24.313 1.00 56.69 188 THR A O 1
ATOM 1479 N N . LEU A 1 189 ? 31.893 -1.191 -22.457 1.00 67.19 189 LEU A N 1
ATOM 1480 C CA . LEU A 1 189 ? 31.114 -0.108 -21.849 1.00 67.19 189 LEU A CA 1
ATOM 1481 C C . LEU A 1 189 ? 31.947 1.182 -21.849 1.00 67.19 189 LEU A C 1
ATOM 1483 O O . LEU A 1 189 ? 33.119 1.170 -21.466 1.00 67.19 189 LEU A O 1
ATOM 1487 N N . ASN A 1 190 ? 31.350 2.293 -22.289 1.00 79.44 190 ASN A N 1
ATOM 1488 C CA . ASN A 1 190 ? 32.026 3.589 -22.277 1.00 79.44 190 ASN A CA 1
ATOM 1489 C C . ASN A 1 190 ? 32.538 3.884 -20.853 1.00 79.44 190 ASN A C 1
ATOM 1491 O O . ASN A 1 190 ? 31.843 3.602 -19.877 1.00 79.44 190 ASN A O 1
ATOM 1495 N N . ALA A 1 191 ? 33.725 4.484 -20.723 1.00 78.38 191 ALA A N 1
ATOM 1496 C CA . ALA A 1 191 ? 34.347 4.828 -19.442 1.00 78.38 191 ALA A CA 1
ATOM 1497 C C . ALA A 1 191 ? 33.392 5.521 -18.446 1.00 78.38 191 ALA A C 1
ATOM 1499 O O . ALA A 1 191 ? 33.447 5.234 -17.251 1.00 78.38 191 ALA A O 1
ATOM 1500 N N . LYS A 1 192 ? 32.467 6.368 -18.926 1.00 77.62 192 LYS A N 1
ATOM 1501 C CA . LYS A 1 192 ? 31.438 7.005 -18.081 1.00 77.62 192 LYS A CA 1
ATOM 1502 C C . LYS A 1 192 ? 30.438 5.995 -17.494 1.00 77.62 192 LYS A C 1
ATOM 1504 O O . LYS A 1 192 ? 30.082 6.104 -16.324 1.00 77.62 192 LYS A O 1
ATOM 1509 N N . ALA A 1 193 ? 30.004 5.009 -18.279 1.00 76.25 193 ALA A N 1
ATOM 1510 C CA . ALA A 1 193 ? 29.106 3.950 -17.816 1.00 76.25 193 ALA A CA 1
ATOM 1511 C C . ALA A 1 193 ? 29.812 3.025 -16.815 1.00 76.25 193 ALA A C 1
ATOM 1513 O O . ALA A 1 193 ? 29.238 2.679 -15.785 1.00 76.25 193 ALA A O 1
ATOM 1514 N N . SER A 1 194 ? 31.086 2.707 -17.058 1.00 80.25 194 SER A N 1
ATOM 1515 C CA . SER A 1 194 ? 31.914 1.934 -16.125 1.00 80.25 194 SER A CA 1
ATOM 1516 C C . SER A 1 194 ? 32.102 2.655 -14.785 1.00 80.25 194 SER A C 1
ATOM 1518 O O . SER A 1 194 ? 31.959 2.039 -13.731 1.00 80.25 194 SER A O 1
ATOM 1520 N N . GLN A 1 195 ? 32.344 3.970 -14.805 1.00 82.81 195 GLN A N 1
ATOM 1521 C CA . GLN A 1 195 ? 32.436 4.782 -13.588 1.00 82.81 195 GLN A CA 1
ATOM 1522 C C . GLN A 1 195 ? 31.101 4.825 -12.827 1.00 82.81 195 GLN A C 1
ATOM 1524 O O . GLN A 1 195 ? 31.072 4.687 -11.605 1.00 82.81 195 GLN A O 1
ATOM 1529 N N . PHE A 1 196 ? 29.981 4.971 -13.538 1.00 85.75 196 PHE A N 1
ATOM 1530 C CA . PHE A 1 196 ? 28.650 4.917 -12.935 1.00 85.75 196 PHE A CA 1
ATOM 1531 C C . PHE A 1 196 ? 28.365 3.559 -12.276 1.00 85.75 196 PHE A C 1
ATOM 1533 O O . PHE A 1 196 ? 27.935 3.520 -11.123 1.00 85.75 196 PHE A O 1
ATOM 1540 N N . LEU A 1 197 ? 28.668 2.450 -12.959 1.00 84.19 197 LEU A N 1
ATOM 1541 C CA . LEU A 1 197 ? 28.521 1.100 -12.410 1.00 84.19 197 LEU A CA 1
ATOM 1542 C C . LEU A 1 197 ? 29.388 0.893 -11.163 1.00 84.19 197 LEU A C 1
ATOM 1544 O O . LEU A 1 197 ? 28.925 0.310 -10.185 1.00 84.19 197 LEU A O 1
ATOM 1548 N N . GLN A 1 198 ? 30.602 1.444 -11.136 1.00 86.56 198 GLN A N 1
ATOM 1549 C CA . GLN A 1 198 ? 31.456 1.385 -9.952 1.00 86.56 198 GLN A CA 1
ATOM 1550 C C . GLN A 1 198 ? 30.783 2.033 -8.730 1.00 86.56 198 GLN A C 1
ATOM 1552 O O . GLN A 1 198 ? 30.767 1.438 -7.652 1.00 86.56 198 GLN A O 1
ATOM 1557 N N . HIS A 1 199 ? 30.154 3.200 -8.894 1.00 82.06 199 HIS A N 1
ATOM 1558 C CA . HIS A 1 199 ? 29.389 3.840 -7.819 1.00 82.06 199 HIS A CA 1
ATOM 1559 C C . HIS A 1 199 ? 28.104 3.080 -7.456 1.00 82.06 199 HIS A C 1
ATOM 1561 O O . HIS A 1 199 ? 27.770 2.956 -6.275 1.00 82.06 199 HIS A O 1
ATOM 1567 N N . ALA A 1 200 ? 27.399 2.540 -8.452 1.00 76.50 200 ALA A N 1
ATOM 1568 C CA . ALA A 1 200 ? 26.176 1.772 -8.245 1.00 76.50 200 ALA A CA 1
ATOM 1569 C C . ALA A 1 200 ? 26.438 0.477 -7.458 1.00 76.50 200 ALA A C 1
ATOM 1571 O O . ALA A 1 200 ? 25.642 0.120 -6.592 1.00 76.50 200 ALA A O 1
ATOM 1572 N N . SER A 1 201 ? 27.583 -0.177 -7.686 1.00 88.50 201 SER A N 1
ATOM 1573 C CA . SER A 1 201 ? 27.965 -1.420 -6.998 1.00 88.50 201 SER A CA 1
ATOM 1574 C C . SER A 1 201 ? 28.076 -1.273 -5.474 1.00 88.50 201 SER A C 1
ATOM 1576 O O . SER A 1 201 ? 27.824 -2.228 -4.746 1.00 88.50 201 SER A O 1
ATOM 1578 N N . ALA A 1 202 ? 28.397 -0.071 -4.982 1.00 83.06 202 ALA A N 1
ATOM 1579 C CA . ALA A 1 202 ? 28.466 0.228 -3.553 1.00 83.06 202 ALA A CA 1
ATOM 1580 C C . ALA A 1 202 ? 27.093 0.527 -2.918 1.00 83.06 202 ALA A C 1
ATOM 1582 O O . ALA A 1 202 ? 26.978 0.535 -1.695 1.00 83.06 202 ALA A O 1
ATOM 1583 N N . SER A 1 203 ? 26.072 0.812 -3.733 1.00 76.38 203 SER A N 1
ATOM 1584 C CA . SER A 1 203 ? 24.777 1.345 -3.275 1.00 76.38 203 SER A CA 1
ATOM 1585 C C . SER A 1 203 ? 23.597 0.404 -3.525 1.00 76.38 203 SER A C 1
ATOM 1587 O O . SER A 1 203 ? 22.554 0.557 -2.894 1.00 76.38 203 SER A O 1
ATOM 1589 N N . LEU A 1 204 ? 23.736 -0.542 -4.454 1.00 68.56 204 LEU A N 1
ATOM 1590 C CA . LEU A 1 204 ? 22.676 -1.457 -4.866 1.00 68.56 204 LEU A CA 1
ATOM 1591 C C . LEU A 1 204 ? 22.885 -2.863 -4.306 1.00 68.56 204 LEU A C 1
ATOM 1593 O O . LEU A 1 204 ? 24.009 -3.293 -4.042 1.00 68.56 204 LEU A O 1
ATOM 1597 N N . SER A 1 205 ? 21.786 -3.609 -4.175 1.00 80.94 205 SER A N 1
ATOM 1598 C CA . SER A 1 205 ? 21.872 -5.050 -3.951 1.00 80.94 205 SER A CA 1
ATOM 1599 C C . SER A 1 205 ? 22.534 -5.727 -5.158 1.00 80.94 205 SER A C 1
ATOM 1601 O O . SER A 1 205 ? 22.493 -5.214 -6.278 1.00 80.94 205 SER A O 1
ATOM 1603 N N . LYS A 1 206 ? 23.114 -6.918 -4.966 1.00 80.12 206 LYS A N 1
ATOM 1604 C CA . LYS A 1 206 ? 23.741 -7.678 -6.063 1.00 80.12 206 LYS A CA 1
ATOM 1605 C C . LYS A 1 206 ? 22.768 -7.947 -7.221 1.00 80.12 206 LYS A C 1
ATOM 1607 O O . LYS A 1 206 ? 23.178 -7.920 -8.375 1.00 80.12 206 LYS A O 1
ATOM 1612 N N . SER A 1 207 ? 21.494 -8.196 -6.911 1.00 71.94 207 SER A N 1
ATOM 1613 C CA . SER A 1 207 ? 20.456 -8.438 -7.919 1.00 71.94 207 SER A CA 1
ATOM 1614 C C . SER A 1 207 ? 20.164 -7.180 -8.735 1.00 71.94 207 SER A C 1
ATOM 1616 O O . SER A 1 207 ? 20.171 -7.232 -9.962 1.00 71.94 207 SER A O 1
ATOM 1618 N N . ASP A 1 208 ? 19.964 -6.044 -8.064 1.00 66.44 208 ASP A N 1
ATOM 1619 C CA . ASP A 1 208 ? 19.650 -4.774 -8.730 1.00 66.44 208 ASP A CA 1
ATOM 1620 C C . ASP A 1 208 ? 20.844 -4.248 -9.529 1.00 66.44 208 ASP A C 1
ATOM 1622 O O . ASP A 1 208 ? 20.682 -3.705 -10.619 1.00 66.44 208 ASP A O 1
ATOM 1626 N N . TYR A 1 209 ? 22.056 -4.452 -9.009 1.00 82.56 209 TYR A N 1
ATOM 1627 C CA . TYR A 1 209 ? 23.290 -4.143 -9.718 1.00 82.56 209 TYR A CA 1
ATOM 1628 C C . TYR A 1 209 ? 23.407 -4.944 -11.019 1.00 82.56 209 TYR A C 1
ATOM 1630 O O . TYR A 1 209 ? 23.676 -4.360 -12.064 1.00 82.56 209 TYR A O 1
ATOM 1638 N N . ASN A 1 210 ? 23.168 -6.259 -10.979 1.00 79.94 210 ASN A N 1
ATOM 1639 C CA . ASN A 1 210 ? 23.218 -7.096 -12.178 1.00 79.94 210 ASN A CA 1
ATOM 1640 C C . ASN A 1 210 ? 22.170 -6.662 -13.210 1.00 79.94 210 ASN A C 1
ATOM 1642 O O . ASN A 1 210 ? 22.503 -6.497 -14.378 1.00 79.94 210 ASN A O 1
ATOM 1646 N N . LEU A 1 211 ? 20.939 -6.382 -12.770 1.00 74.88 211 LEU A N 1
ATOM 1647 C CA . LEU A 1 211 ? 19.889 -5.874 -13.654 1.00 74.88 211 LEU A CA 1
ATOM 1648 C C . LEU A 1 211 ? 20.293 -4.545 -14.313 1.00 74.88 211 LEU A C 1
ATOM 1650 O O . LEU A 1 211 ? 20.086 -4.349 -15.508 1.00 74.88 211 LEU A O 1
ATOM 1654 N N . LEU A 1 212 ? 20.901 -3.635 -13.549 1.00 74.94 212 LEU A N 1
ATOM 1655 C CA . LEU A 1 212 ? 21.393 -2.359 -14.064 1.00 74.94 212 LEU A CA 1
ATOM 1656 C C . LEU A 1 212 ? 22.523 -2.539 -15.089 1.00 74.94 212 LEU A C 1
ATOM 1658 O O . LEU A 1 212 ? 22.552 -1.831 -16.097 1.00 74.94 212 LEU A O 1
ATOM 1662 N N . VAL A 1 213 ? 23.443 -3.477 -14.845 1.00 85.44 213 VAL A N 1
ATOM 1663 C CA . VAL A 1 213 ? 24.501 -3.846 -15.799 1.00 85.44 213 VAL A CA 1
ATOM 1664 C C . VAL A 1 213 ? 23.887 -4.365 -17.095 1.00 85.44 213 VAL A C 1
ATOM 1666 O O . VAL A 1 213 ? 24.292 -3.918 -18.171 1.00 85.44 213 VAL A O 1
ATOM 1669 N N . ASP A 1 214 ? 22.892 -5.245 -17.005 1.00 82.19 214 ASP A N 1
ATOM 1670 C CA . ASP A 1 214 ? 22.218 -5.817 -18.171 1.00 82.19 214 ASP A CA 1
ATOM 1671 C C . ASP A 1 214 ? 21.496 -4.731 -18.982 1.00 82.19 214 ASP A C 1
ATOM 1673 O O . ASP A 1 214 ? 21.684 -4.645 -20.196 1.00 82.19 214 ASP A O 1
ATOM 1677 N N . MET A 1 215 ? 20.767 -3.826 -18.316 1.00 80.00 215 MET A N 1
ATOM 1678 C CA . MET A 1 215 ? 20.092 -2.695 -18.967 1.00 80.00 215 MET A CA 1
ATOM 1679 C C . MET A 1 215 ? 21.071 -1.752 -19.675 1.00 80.00 215 MET A C 1
ATOM 1681 O O . MET A 1 215 ? 20.818 -1.330 -20.803 1.00 80.00 215 MET A O 1
ATOM 1685 N N . LEU A 1 216 ? 22.191 -1.405 -19.032 1.00 84.56 216 LEU A N 1
ATOM 1686 C CA . LEU A 1 216 ? 23.203 -0.531 -19.634 1.00 84.56 216 LEU A CA 1
ATOM 1687 C C . LEU A 1 216 ? 23.920 -1.213 -20.796 1.00 84.56 216 LEU A C 1
ATOM 1689 O O . LEU A 1 216 ? 24.198 -0.574 -21.808 1.00 84.56 216 LEU A O 1
ATOM 1693 N N . THR A 1 217 ? 24.200 -2.507 -20.671 1.00 85.50 217 THR A N 1
ATOM 1694 C CA . THR A 1 217 ? 24.808 -3.294 -21.746 1.00 85.50 217 THR A CA 1
ATOM 1695 C C . THR A 1 217 ? 23.874 -3.362 -22.948 1.00 85.50 217 THR A C 1
ATOM 1697 O O . THR A 1 217 ? 24.310 -3.119 -24.072 1.00 85.50 217 THR A O 1
ATOM 1700 N N . GLU A 1 218 ? 22.584 -3.613 -22.722 1.00 84.62 218 GLU A N 1
ATOM 1701 C CA . GLU A 1 218 ? 21.572 -3.615 -23.777 1.00 84.62 218 GLU A CA 1
ATOM 1702 C C . GLU A 1 218 ? 21.447 -2.237 -24.441 1.00 84.62 218 GLU A C 1
ATOM 1704 O O . GLU A 1 218 ? 21.480 -2.152 -25.668 1.00 84.62 218 GLU A O 1
ATOM 1709 N N . TRP A 1 219 ? 21.406 -1.159 -23.650 1.00 84.75 219 TRP A N 1
ATOM 1710 C CA . TRP A 1 219 ? 21.382 0.219 -24.148 1.00 84.75 219 TRP A CA 1
ATOM 1711 C C . TRP A 1 2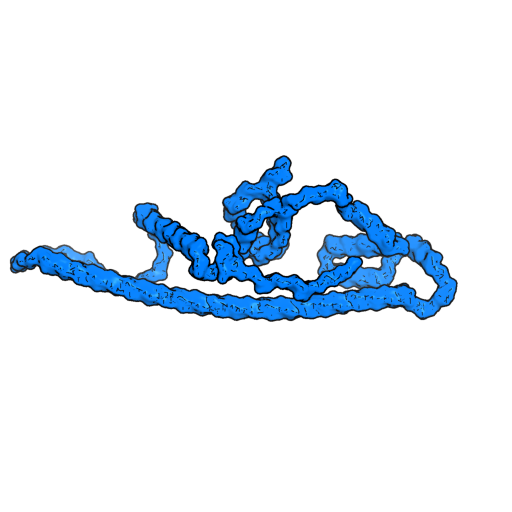19 ? 22.589 0.529 -25.040 1.00 84.75 219 TRP A C 1
ATOM 1713 O O . TRP A 1 219 ? 22.443 1.082 -26.129 1.00 84.75 219 TRP A O 1
ATOM 1723 N N . HIS A 1 220 ? 23.796 0.170 -24.597 1.00 83.19 220 HIS A N 1
ATOM 1724 C CA . HIS A 1 220 ? 25.025 0.417 -25.354 1.00 83.19 220 HIS A CA 1
ATOM 1725 C C . HIS A 1 220 ? 25.163 -0.474 -26.594 1.00 83.19 220 HIS A C 1
ATOM 1727 O O . HIS A 1 220 ? 25.847 -0.086 -27.539 1.00 83.19 220 HIS A O 1
ATOM 1733 N N . ALA A 1 221 ? 24.520 -1.642 -26.606 1.00 83.75 221 ALA A N 1
ATOM 1734 C CA . ALA A 1 221 ? 24.485 -2.531 -27.761 1.00 83.75 221 ALA A CA 1
ATOM 1735 C C . ALA A 1 221 ? 23.460 -2.097 -28.827 1.00 83.75 221 ALA A C 1
ATOM 1737 O O . ALA A 1 221 ? 23.542 -2.545 -29.971 1.00 83.75 221 ALA A O 1
ATOM 1738 N N . THR A 1 222 ? 22.489 -1.244 -28.483 1.00 85.00 222 THR A N 1
ATOM 1739 C CA . THR A 1 222 ? 21.487 -0.739 -29.434 1.00 85.00 222 THR A CA 1
ATOM 1740 C C . THR A 1 222 ? 21.966 0.492 -30.201 1.00 85.00 222 THR A C 1
ATOM 1742 O O . THR A 1 222 ? 22.483 1.442 -29.622 1.00 85.00 222 THR A O 1
ATOM 1745 N N . ALA A 1 223 ? 21.748 0.497 -31.520 1.00 84.25 223 ALA A N 1
ATOM 1746 C CA . ALA A 1 223 ? 22.170 1.587 -32.404 1.00 84.25 223 ALA A CA 1
ATOM 1747 C C . ALA A 1 223 ? 21.348 2.877 -32.219 1.00 84.25 223 ALA A C 1
ATOM 1749 O O . ALA A 1 223 ? 21.832 3.970 -32.516 1.00 84.25 223 ALA A O 1
ATOM 1750 N N . SER A 1 224 ? 20.105 2.763 -31.741 1.00 86.25 224 SER A N 1
ATOM 1751 C CA . SER A 1 224 ? 19.233 3.899 -31.456 1.00 86.25 224 SER A CA 1
ATOM 1752 C C . SER A 1 224 ? 18.304 3.629 -30.269 1.00 86.25 224 SER A C 1
ATOM 1754 O O . SER A 1 224 ? 17.965 2.485 -29.966 1.00 86.25 224 SER A O 1
ATOM 1756 N N . ILE A 1 225 ? 17.826 4.704 -29.633 1.00 73.50 225 ILE A N 1
ATOM 1757 C CA . ILE A 1 225 ? 16.819 4.628 -28.560 1.00 73.50 225 ILE A CA 1
ATOM 1758 C C . ILE A 1 225 ? 15.525 3.974 -29.069 1.00 73.50 225 ILE A C 1
ATOM 1760 O O . ILE A 1 225 ? 14.881 3.230 -28.337 1.00 73.50 225 ILE A O 1
ATOM 1764 N N . SER A 1 226 ? 15.154 4.208 -30.332 1.00 83.62 226 SER A N 1
ATOM 1765 C CA . SER A 1 226 ? 13.949 3.616 -30.925 1.00 83.62 226 SER A CA 1
ATOM 1766 C C . SER A 1 226 ? 14.045 2.093 -31.008 1.00 83.62 226 SER A C 1
ATOM 1768 O O . SER A 1 226 ? 13.065 1.410 -30.712 1.00 83.62 226 SER A O 1
ATOM 1770 N N . ASP A 1 227 ? 15.221 1.560 -31.350 1.00 83.56 227 ASP A N 1
ATOM 1771 C CA . ASP A 1 227 ? 15.461 0.113 -31.402 1.00 83.56 227 ASP A CA 1
ATOM 1772 C C . ASP A 1 227 ? 15.381 -0.508 -30.009 1.00 83.56 227 ASP A C 1
ATOM 1774 O O . ASP A 1 227 ? 14.734 -1.539 -29.834 1.00 83.56 227 ASP A O 1
ATOM 1778 N N . LEU A 1 228 ? 15.961 0.159 -29.005 1.00 84.25 228 LEU A N 1
ATOM 1779 C CA . LEU A 1 228 ? 15.858 -0.260 -27.608 1.00 84.25 228 LEU A CA 1
ATOM 1780 C C . LEU A 1 228 ? 14.404 -0.266 -27.130 1.00 84.25 228 LEU A C 1
ATOM 1782 O O . LEU A 1 228 ? 13.931 -1.266 -26.600 1.00 84.25 228 LEU A O 1
ATOM 1786 N N . CYS A 1 229 ? 13.659 0.816 -27.370 1.00 79.19 229 CYS A N 1
ATOM 1787 C CA . CYS A 1 229 ? 12.248 0.889 -27.002 1.00 79.19 229 CYS A CA 1
ATOM 1788 C C . CYS A 1 229 ? 11.417 -0.186 -27.711 1.00 79.19 229 CYS A C 1
ATOM 1790 O O . CYS A 1 229 ? 10.545 -0.783 -27.087 1.00 79.19 229 CYS A O 1
ATOM 1792 N N . ASN A 1 230 ? 11.672 -0.463 -28.992 1.00 82.75 230 ASN A N 1
ATOM 1793 C CA . ASN A 1 230 ? 10.977 -1.526 -29.720 1.00 82.75 230 ASN A CA 1
ATOM 1794 C C . ASN A 1 230 ? 11.324 -2.916 -29.178 1.00 82.75 230 ASN A C 1
ATOM 1796 O O . ASN A 1 230 ? 10.440 -3.763 -29.065 1.00 82.75 230 ASN A O 1
ATOM 1800 N N . ARG A 1 231 ? 12.576 -3.132 -28.771 1.00 82.88 231 ARG A N 1
ATOM 1801 C CA . ARG A 1 231 ? 12.997 -4.359 -28.095 1.00 82.88 231 ARG A CA 1
ATOM 1802 C C . ARG A 1 231 ? 12.324 -4.504 -26.735 1.00 82.88 231 ARG A C 1
ATOM 1804 O O . ARG A 1 231 ? 11.849 -5.580 -26.407 1.00 82.88 231 ARG A O 1
ATOM 1811 N N . TRP A 1 232 ? 12.186 -3.429 -25.967 1.00 82.94 232 TRP A N 1
ATOM 1812 C CA . TRP A 1 232 ? 11.484 -3.465 -24.682 1.00 82.94 232 TRP A CA 1
ATOM 1813 C C . TRP A 1 232 ? 9.968 -3.617 -24.809 1.00 82.94 232 TRP A C 1
ATOM 1815 O O . TRP A 1 232 ? 9.351 -4.254 -23.957 1.00 82.94 232 TRP A O 1
ATOM 1825 N N . LYS A 1 233 ? 9.362 -3.124 -25.895 1.00 78.56 233 LYS A N 1
ATOM 1826 C CA . LYS A 1 233 ? 7.941 -3.362 -26.200 1.00 78.56 233 LYS A CA 1
ATOM 1827 C C . LYS A 1 233 ? 7.598 -4.844 -26.321 1.00 78.56 233 LYS A C 1
ATOM 1829 O O . LYS A 1 233 ? 6.478 -5.209 -26.007 1.00 78.56 233 LYS A O 1
ATOM 1834 N N . GLN A 1 234 ? 8.535 -5.709 -26.712 1.00 75.31 234 GLN A N 1
ATOM 1835 C CA . GLN A 1 234 ? 8.272 -7.154 -26.758 1.00 75.31 234 GLN A CA 1
ATOM 1836 C C . GLN A 1 234 ? 8.150 -7.783 -25.355 1.00 75.31 234 GLN A C 1
ATOM 1838 O O . GLN A 1 234 ? 7.578 -8.857 -25.203 1.00 75.31 234 GLN A O 1
ATOM 1843 N N . PHE A 1 235 ? 8.709 -7.122 -24.334 1.00 69.81 235 PHE A N 1
ATOM 1844 C CA . PHE A 1 235 ? 8.599 -7.519 -22.930 1.00 69.81 235 PHE A CA 1
ATOM 1845 C C . PHE A 1 235 ? 7.452 -6.803 -22.213 1.00 69.81 235 PHE A C 1
ATOM 1847 O O . PHE A 1 235 ? 7.061 -7.218 -21.119 1.00 69.81 235 PHE A O 1
ATOM 1854 N N . GLN A 1 236 ? 6.877 -5.756 -22.820 1.00 62.72 236 GLN A N 1
ATOM 1855 C CA . GLN A 1 236 ? 5.532 -5.338 -22.451 1.00 62.72 236 GLN A CA 1
ATOM 1856 C C . GLN A 1 236 ? 4.629 -6.520 -22.782 1.00 62.72 236 GLN A C 1
ATOM 1858 O O . GLN A 1 236 ? 4.572 -6.959 -23.930 1.00 62.72 236 GLN A O 1
ATOM 1863 N N . LYS A 1 237 ? 3.988 -7.092 -21.754 1.00 46.12 237 LYS A N 1
ATOM 1864 C CA . LYS A 1 237 ? 2.979 -8.133 -21.956 1.00 46.12 237 LYS A CA 1
ATOM 1865 C C . LYS A 1 237 ? 2.047 -7.637 -23.053 1.00 46.12 237 LYS A C 1
ATOM 1867 O O . LYS A 1 237 ? 1.521 -6.536 -22.928 1.00 46.12 237 LYS A O 1
ATOM 1872 N N . SER A 1 238 ? 1.909 -8.423 -24.117 1.00 47.47 238 SER A N 1
ATOM 1873 C CA . SER A 1 238 ? 0.978 -8.151 -25.201 1.00 47.47 238 SER A CA 1
ATOM 1874 C C . SER A 1 238 ? -0.359 -7.731 -24.594 1.00 47.47 238 SER A C 1
ATOM 1876 O O . SER A 1 238 ? -0.969 -8.515 -23.862 1.00 47.47 238 SER A O 1
ATOM 1878 N N . ASP A 1 239 ? -0.816 -6.519 -24.915 1.00 47.28 239 ASP A N 1
ATOM 1879 C CA . ASP A 1 239 ? -2.147 -5.991 -24.562 1.00 47.28 239 ASP A CA 1
ATOM 1880 C C . ASP A 1 239 ? -3.302 -6.891 -25.078 1.00 47.28 239 ASP A C 1
ATOM 1882 O O . ASP A 1 239 ? -4.478 -6.595 -24.889 1.00 47.28 239 ASP A O 1
ATOM 1886 N N . GLU A 1 240 ? -2.986 -8.020 -25.724 1.00 45.97 240 GLU A N 1
ATOM 1887 C CA . GLU A 1 240 ? -3.908 -9.091 -26.103 1.00 45.97 240 GLU A CA 1
ATOM 1888 C C . GLU A 1 240 ? -4.494 -9.862 -24.914 1.00 45.97 240 GLU A C 1
ATOM 1890 O O . GLU A 1 240 ? -5.547 -10.485 -25.053 1.00 45.97 240 GLU A O 1
ATOM 1895 N N . HIS A 1 241 ? -3.904 -9.773 -23.718 1.00 44.66 241 HIS A N 1
ATOM 1896 C CA . HIS A 1 241 ? -4.724 -9.952 -22.528 1.00 44.66 241 HIS A CA 1
ATOM 1897 C C . HIS A 1 241 ? -5.518 -8.673 -22.349 1.00 44.66 241 HIS A C 1
ATOM 1899 O O . HIS A 1 241 ? -5.058 -7.769 -21.656 1.00 44.66 241 HIS A O 1
ATOM 1905 N N . GLN A 1 242 ? -6.714 -8.613 -22.952 1.00 42.19 242 GLN A N 1
ATOM 1906 C CA . GLN A 1 242 ? -7.720 -7.667 -22.493 1.00 42.19 242 GLN A CA 1
ATOM 1907 C C . GLN A 1 242 ? -7.751 -7.805 -20.970 1.00 42.19 242 GLN A C 1
ATOM 1909 O O . GLN A 1 242 ? -8.089 -8.895 -20.489 1.00 42.19 242 GLN A O 1
ATOM 1914 N N . PRO A 1 243 ? -7.314 -6.788 -20.203 1.00 45.84 243 PRO A N 1
ATOM 1915 C CA . PRO A 1 243 ? -7.432 -6.849 -18.764 1.00 45.84 243 PRO A CA 1
ATOM 1916 C C . PRO A 1 243 ? -8.906 -7.105 -18.535 1.00 45.84 243 PRO A C 1
ATOM 1918 O O . PRO A 1 243 ? -9.724 -6.315 -19.002 1.00 45.84 243 PRO A O 1
ATOM 1921 N N . ASN A 1 244 ? -9.253 -8.243 -17.929 1.00 49.41 244 ASN A N 1
ATOM 1922 C CA . ASN A 1 244 ? -10.627 -8.476 -17.526 1.00 49.41 244 ASN A CA 1
ATOM 1923 C C . ASN A 1 244 ? -10.986 -7.228 -16.707 1.00 49.41 244 ASN A C 1
ATOM 1925 O O . ASN A 1 244 ? -10.342 -7.014 -15.674 1.00 49.41 244 ASN A O 1
ATOM 1929 N N . PRO A 1 245 ? -11.875 -6.338 -17.191 1.00 54.44 245 PRO A N 1
ATOM 1930 C CA . PRO A 1 245 ? -11.946 -4.950 -16.720 1.00 54.44 245 PRO A CA 1
ATOM 1931 C C . PRO A 1 245 ? -12.450 -4.833 -15.273 1.00 54.44 245 PRO A C 1
ATOM 1933 O O . PRO A 1 245 ? -12.697 -3.741 -14.771 1.00 54.44 245 PRO A O 1
ATOM 1936 N N . PHE A 1 246 ? -12.583 -5.971 -14.600 1.00 65.19 246 PHE A N 1
ATOM 1937 C CA . PHE A 1 246 ? -13.127 -6.155 -13.278 1.00 65.19 246 PHE A CA 1
ATOM 1938 C C . PHE A 1 246 ? -12.126 -6.723 -12.273 1.00 65.19 246 PHE A C 1
ATOM 1940 O O . PHE A 1 246 ? -12.544 -6.950 -11.149 1.00 65.19 246 PHE A O 1
ATOM 1947 N N . THR A 1 247 ? -10.849 -6.962 -12.611 1.00 77.94 247 THR A N 1
ATOM 1948 C CA . THR A 1 247 ? -9.869 -7.386 -11.593 1.00 77.94 247 THR A CA 1
ATOM 1949 C C . THR A 1 247 ? -9.357 -6.168 -10.822 1.00 77.94 247 THR A C 1
ATOM 1951 O O . THR A 1 247 ? -8.419 -5.487 -11.236 1.00 77.94 247 THR A O 1
ATOM 1954 N N . HIS A 1 248 ? -9.972 -5.889 -9.679 1.00 88.69 248 HIS A N 1
ATOM 1955 C CA . HIS A 1 248 ? -9.623 -4.797 -8.780 1.00 88.69 248 HIS A CA 1
ATOM 1956 C C . HIS A 1 248 ? -8.437 -5.198 -7.903 1.00 88.69 248 HIS A C 1
ATOM 1958 O O . HIS A 1 248 ? -8.546 -6.075 -7.043 1.00 88.69 248 HIS A O 1
ATOM 1964 N N . ILE A 1 249 ? -7.297 -4.535 -8.096 1.00 92.25 249 ILE A N 1
ATOM 1965 C CA . ILE A 1 249 ? -6.072 -4.814 -7.343 1.00 92.25 249 ILE A CA 1
ATOM 1966 C C . ILE A 1 249 ? -5.805 -3.685 -6.345 1.00 92.25 249 ILE A C 1
ATOM 1968 O O . ILE A 1 249 ? -5.677 -2.526 -6.736 1.00 92.25 249 ILE A O 1
ATOM 1972 N N . LEU A 1 250 ? -5.674 -4.022 -5.061 1.00 92.75 250 LEU A N 1
ATOM 1973 C CA . LEU A 1 250 ? -5.185 -3.107 -4.029 1.00 92.75 250 LEU A CA 1
ATOM 1974 C C . LEU A 1 250 ? -3.704 -3.376 -3.759 1.00 92.75 250 LEU A C 1
ATOM 1976 O O . LEU A 1 250 ? -3.364 -4.434 -3.244 1.00 92.75 250 LEU A O 1
ATOM 1980 N N . CYS A 1 251 ? -2.835 -2.401 -4.018 1.00 94.69 251 CYS A N 1
ATOM 1981 C CA . CYS A 1 251 ? -1.433 -2.435 -3.592 1.00 94.69 251 CYS A CA 1
ATOM 1982 C C . CYS A 1 251 ? -1.206 -1.405 -2.481 1.00 94.69 251 CYS A C 1
ATOM 1984 O O . CYS A 1 251 ? -1.399 -0.210 -2.700 1.00 94.69 251 CYS A O 1
ATOM 1986 N N . PHE A 1 252 ? -0.802 -1.850 -1.288 1.00 92.25 252 PHE A N 1
ATOM 1987 C CA . PHE A 1 252 ? -0.704 -0.978 -0.116 1.00 92.25 252 PHE A CA 1
ATOM 1988 C C . PHE A 1 252 ? 0.459 -1.353 0.814 1.00 92.25 252 PHE A C 1
ATOM 1990 O O . PHE A 1 252 ? 0.541 -2.473 1.311 1.00 92.25 252 PHE A O 1
ATOM 1997 N N . ASN A 1 253 ? 1.344 -0.396 1.108 1.00 93.75 253 ASN A N 1
ATOM 1998 C CA . ASN A 1 253 ? 2.419 -0.583 2.088 1.00 93.75 253 ASN A CA 1
ATOM 1999 C C . ASN A 1 253 ? 1.912 -0.286 3.506 1.00 93.75 253 ASN A C 1
ATOM 2001 O O . ASN A 1 253 ? 1.563 0.847 3.843 1.00 93.75 253 ASN A O 1
ATOM 2005 N N . VAL A 1 254 ? 1.884 -1.319 4.348 1.00 91.75 254 VAL A N 1
ATOM 2006 C CA . VAL A 1 254 ? 1.206 -1.303 5.651 1.00 91.75 254 VAL A CA 1
ATOM 2007 C C . VAL A 1 254 ? 2.103 -0.776 6.776 1.00 91.75 254 VAL A C 1
ATOM 2009 O O . VAL A 1 254 ? 1.583 -0.273 7.770 1.00 91.75 254 VAL A O 1
ATOM 2012 N N . ARG A 1 255 ? 3.438 -0.841 6.642 1.00 91.00 255 ARG A N 1
ATOM 2013 C CA . ARG A 1 255 ? 4.409 -0.418 7.680 1.00 91.00 255 ARG A CA 1
ATOM 2014 C C . ARG A 1 255 ? 4.142 -1.048 9.055 1.00 91.00 255 ARG A C 1
ATOM 2016 O O . ARG A 1 255 ? 4.208 -0.393 10.098 1.00 91.00 255 ARG A O 1
ATOM 2023 N N . GLY A 1 256 ? 3.847 -2.342 9.062 1.00 89.50 256 GLY A N 1
ATOM 2024 C CA . GLY A 1 256 ? 3.503 -3.125 10.242 1.00 89.50 256 GLY A CA 1
ATOM 2025 C C . GLY A 1 256 ? 2.002 -3.370 10.348 1.00 89.50 256 GLY A C 1
ATOM 2026 O O . GLY A 1 256 ? 1.233 -2.536 10.831 1.00 89.50 256 GLY A O 1
ATOM 2027 N N . PHE A 1 257 ? 1.601 -4.580 9.984 1.00 90.19 257 PHE A N 1
ATOM 2028 C CA . PHE A 1 257 ? 0.217 -5.024 9.902 1.00 90.19 257 PHE A CA 1
ATOM 2029 C C . PHE A 1 257 ? -0.548 -4.863 11.214 1.00 90.19 257 PHE A C 1
ATOM 2031 O O . PHE A 1 257 ? -1.661 -4.349 11.224 1.00 90.19 257 PHE A O 1
ATOM 2038 N N . LYS A 1 258 ? 0.083 -5.190 12.348 1.00 88.69 258 LYS A N 1
ATOM 2039 C CA . LYS A 1 258 ? -0.521 -5.043 13.681 1.00 88.69 258 LYS A CA 1
ATOM 2040 C C . LYS A 1 258 ? -0.971 -3.608 13.988 1.00 88.69 258 LYS A C 1
ATOM 2042 O O . LYS A 1 258 ? -1.971 -3.427 14.673 1.00 88.69 258 LYS A O 1
ATOM 2047 N N . LYS A 1 259 ? -0.245 -2.593 13.499 1.00 89.19 259 LYS A N 1
ATOM 2048 C CA . LYS A 1 259 ? -0.561 -1.178 13.764 1.00 89.19 259 LYS A CA 1
ATOM 2049 C C . LYS A 1 259 ? -1.712 -0.674 12.898 1.00 89.19 259 LYS A C 1
ATOM 2051 O O . LYS A 1 259 ? -2.531 0.096 13.384 1.00 89.19 259 LYS A O 1
ATOM 2056 N N . ARG A 1 260 ? -1.777 -1.113 11.637 1.00 90.38 260 ARG A N 1
ATOM 2057 C CA . ARG A 1 260 ? -2.743 -0.609 10.642 1.00 90.38 260 ARG A CA 1
ATOM 2058 C C . ARG A 1 260 ? -3.818 -1.624 10.257 1.00 90.38 260 ARG A C 1
ATOM 2060 O O . ARG A 1 260 ? -4.523 -1.442 9.270 1.00 90.38 260 ARG A O 1
ATOM 2067 N N . TRP A 1 261 ? -3.981 -2.677 11.054 1.00 89.94 261 TRP A N 1
ATOM 2068 C CA . TRP A 1 261 ? -4.967 -3.733 10.834 1.00 89.94 261 TRP A CA 1
ATOM 2069 C C . TRP A 1 261 ? -6.391 -3.195 10.665 1.00 89.94 261 TRP A C 1
ATOM 2071 O O . TRP A 1 261 ? -7.118 -3.637 9.776 1.00 89.94 261 TRP A O 1
ATOM 2081 N N . GLY A 1 262 ? -6.777 -2.218 11.491 1.00 86.50 262 GLY A N 1
ATOM 2082 C CA . GLY A 1 262 ? -8.094 -1.588 11.414 1.00 86.50 262 GLY A CA 1
ATOM 2083 C C . GLY A 1 262 ? -8.328 -0.864 10.087 1.00 86.50 262 GLY A C 1
ATOM 2084 O O . GLY A 1 262 ? -9.410 -0.979 9.522 1.00 86.50 262 GLY A O 1
ATOM 2085 N N . GLU A 1 263 ? -7.308 -0.184 9.557 1.00 90.31 263 GLU A N 1
ATOM 2086 C CA . GLU A 1 263 ? -7.379 0.520 8.270 1.00 90.31 263 GLU A CA 1
ATOM 2087 C C . GLU A 1 263 ? -7.485 -0.461 7.104 1.00 90.31 263 GLU A C 1
ATOM 2089 O O . GLU A 1 263 ? -8.365 -0.317 6.260 1.00 90.31 263 GLU A O 1
ATOM 2094 N N . VAL A 1 264 ? -6.636 -1.496 7.095 1.00 90.19 264 VAL A N 1
ATOM 2095 C CA . VAL A 1 264 ? -6.677 -2.561 6.083 1.00 90.19 264 VAL A CA 1
ATOM 2096 C C . VAL A 1 264 ? -8.043 -3.248 6.112 1.00 90.19 264 VAL A C 1
ATOM 2098 O O . VAL A 1 264 ? -8.692 -3.377 5.082 1.00 90.19 264 VAL A O 1
ATOM 2101 N N . SER A 1 265 ? -8.542 -3.603 7.296 1.00 87.69 265 SER A N 1
ATOM 2102 C CA . SER A 1 265 ? -9.869 -4.211 7.448 1.00 87.69 265 SER A CA 1
ATOM 2103 C C . SER A 1 265 ? -10.998 -3.298 6.962 1.00 87.69 265 SER A C 1
ATOM 2105 O O . SER A 1 265 ? -11.973 -3.784 6.395 1.00 87.69 265 SER A O 1
ATOM 2107 N N . LEU A 1 266 ? -10.896 -1.985 7.191 1.00 85.31 266 LEU A N 1
ATOM 2108 C CA . LEU A 1 266 ? -11.902 -1.019 6.753 1.00 85.31 266 LEU A CA 1
ATOM 2109 C C . LEU A 1 266 ? -11.891 -0.847 5.231 1.00 85.31 266 LEU A C 1
ATOM 2111 O O . LEU A 1 266 ? -12.954 -0.912 4.620 1.00 85.31 266 LEU A O 1
ATOM 2115 N N . LEU A 1 267 ? -10.709 -0.690 4.624 1.00 85.94 267 LEU A N 1
ATOM 2116 C CA . LEU A 1 267 ? -10.538 -0.594 3.169 1.00 85.94 267 LEU A CA 1
ATOM 2117 C C . LEU A 1 267 ? -11.132 -1.812 2.460 1.00 85.94 267 LEU A C 1
ATOM 2119 O O . LEU A 1 267 ? -11.852 -1.666 1.478 1.00 85.94 267 LEU A O 1
ATOM 2123 N N . LEU A 1 268 ? -10.887 -3.001 3.006 1.00 84.62 268 LEU A N 1
ATOM 2124 C CA . LEU A 1 268 ? -11.365 -4.260 2.438 1.00 84.62 268 LEU A CA 1
ATOM 2125 C C . LEU A 1 268 ? -12.863 -4.499 2.643 1.00 84.62 268 LEU A C 1
ATOM 2127 O O . LEU A 1 268 ? -13.470 -5.253 1.893 1.00 84.62 268 LEU A O 1
ATOM 2131 N N . LYS A 1 269 ? -13.478 -3.863 3.645 1.00 83.44 269 LYS A N 1
ATOM 2132 C CA . LYS A 1 269 ? -14.939 -3.873 3.812 1.00 83.44 269 LYS A CA 1
ATOM 2133 C C . LYS A 1 269 ? -15.635 -2.832 2.944 1.00 83.44 269 LYS A C 1
ATOM 2135 O O . LYS A 1 269 ? -16.780 -3.040 2.561 1.00 83.44 269 LYS A O 1
ATOM 2140 N N . ALA A 1 270 ? -14.979 -1.701 2.695 1.00 85.06 270 ALA A N 1
ATOM 2141 C CA . ALA A 1 270 ? -15.536 -0.601 1.915 1.00 85.06 270 ALA A CA 1
ATOM 2142 C C . A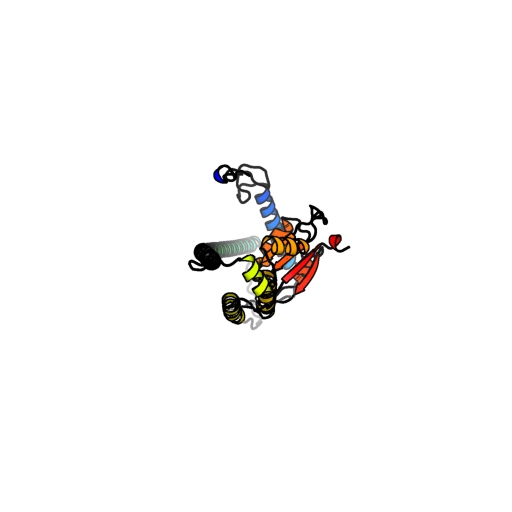LA A 1 270 ? -15.467 -0.857 0.405 1.00 85.06 270 ALA A C 1
ATOM 2144 O O . ALA A 1 270 ? -16.287 -0.330 -0.344 1.00 85.06 270 ALA A O 1
ATOM 2145 N N . HIS A 1 271 ? -14.502 -1.662 -0.037 1.00 85.81 271 HIS A N 1
ATOM 2146 C CA . HIS A 1 271 ? -14.240 -1.909 -1.445 1.00 85.81 271 HIS A CA 1
ATOM 2147 C C . HIS A 1 271 ? -14.077 -3.403 -1.711 1.00 85.81 271 HIS A C 1
ATOM 2149 O O . HIS A 1 271 ? -13.467 -4.128 -0.927 1.00 85.81 271 HIS A O 1
ATOM 2155 N N . HIS A 1 272 ? -14.589 -3.855 -2.853 1.00 87.69 272 HIS A N 1
ATOM 2156 C CA . HIS A 1 272 ? -14.361 -5.210 -3.330 1.00 87.69 272 HIS A CA 1
ATOM 2157 C C . HIS A 1 272 ? -13.062 -5.255 -4.131 1.00 87.69 272 HIS A C 1
ATOM 2159 O O . HIS A 1 272 ? -12.984 -4.684 -5.215 1.00 87.69 272 HIS A O 1
ATOM 2165 N N . PHE A 1 273 ? -12.057 -5.938 -3.585 1.00 93.31 273 PHE A N 1
ATOM 2166 C CA . PHE A 1 273 ? -10.812 -6.233 -4.287 1.00 93.31 273 PHE A CA 1
ATOM 2167 C C . PHE A 1 273 ? -10.726 -7.719 -4.624 1.00 93.31 273 PHE A C 1
ATOM 2169 O O . PHE A 1 273 ? -11.142 -8.582 -3.850 1.00 93.31 273 PHE A O 1
ATOM 2176 N N . ASP A 1 274 ? -10.178 -7.991 -5.795 1.00 93.94 274 ASP A N 1
ATOM 2177 C CA . ASP A 1 274 ? -9.926 -9.311 -6.357 1.00 93.94 274 ASP A CA 1
ATOM 2178 C C . ASP A 1 274 ? -8.549 -9.824 -5.919 1.00 93.94 274 ASP A C 1
ATOM 2180 O O . ASP A 1 274 ? -8.381 -10.983 -5.533 1.00 93.94 274 ASP A O 1
ATOM 2184 N N . ILE A 1 275 ? -7.566 -8.922 -5.909 1.00 95.12 275 ILE A N 1
ATOM 2185 C CA . ILE A 1 275 ? -6.203 -9.182 -5.453 1.00 95.12 275 ILE A CA 1
ATOM 2186 C C . ILE A 1 275 ? -5.783 -8.058 -4.511 1.00 95.12 275 ILE A C 1
ATOM 2188 O O . ILE A 1 275 ? -6.009 -6.880 -4.784 1.00 95.12 275 ILE A O 1
ATOM 2192 N N . ILE A 1 276 ? -5.146 -8.404 -3.399 1.00 95.69 276 ILE A N 1
ATOM 2193 C CA . ILE A 1 276 ? -4.619 -7.440 -2.437 1.00 95.69 276 ILE A CA 1
ATOM 2194 C C . ILE A 1 276 ? -3.151 -7.771 -2.190 1.00 95.69 276 ILE A C 1
ATOM 2196 O O . ILE A 1 276 ? -2.825 -8.845 -1.695 1.00 95.69 276 ILE A O 1
ATOM 2200 N N . ALA A 1 277 ? -2.259 -6.844 -2.511 1.00 96.75 277 ALA A N 1
ATOM 2201 C CA . ALA A 1 277 ? -0.837 -6.922 -2.229 1.00 96.75 277 ALA A CA 1
ATOM 2202 C C . ALA A 1 277 ? -0.485 -5.954 -1.097 1.00 96.75 277 ALA A C 1
ATOM 2204 O O . ALA A 1 277 ? -0.540 -4.732 -1.249 1.00 96.75 277 ALA A O 1
ATOM 2205 N N . LEU A 1 278 ? -0.117 -6.510 0.053 1.00 96.00 278 LEU A N 1
ATOM 2206 C CA . LEU A 1 278 ? 0.278 -5.762 1.234 1.00 96.00 278 LEU A CA 1
ATOM 2207 C C . LEU A 1 278 ? 1.786 -5.862 1.428 1.00 96.00 278 LEU A C 1
ATOM 2209 O O . LEU A 1 278 ? 2.312 -6.945 1.676 1.00 96.00 278 LEU A O 1
ATOM 2213 N N . GLY A 1 279 ? 2.474 -4.730 1.324 1.00 95.88 279 GLY A N 1
ATOM 2214 C CA . GLY A 1 279 ? 3.907 -4.626 1.581 1.00 95.88 279 GLY A CA 1
ATOM 2215 C C . GLY A 1 279 ? 4.203 -4.187 3.011 1.00 95.88 279 GLY A C 1
ATOM 2216 O O . GLY A 1 279 ? 3.348 -3.631 3.704 1.00 95.88 279 GLY A O 1
ATOM 2217 N N . GLU A 1 280 ? 5.435 -4.419 3.450 1.00 94.69 280 GLU A N 1
ATOM 2218 C CA . GLU A 1 280 ? 5.929 -4.018 4.770 1.00 94.69 280 GLU A CA 1
ATOM 2219 C C . GLU A 1 280 ? 5.011 -4.490 5.918 1.00 94.69 280 GLU A C 1
ATOM 2221 O O . GLU A 1 280 ? 4.668 -3.733 6.830 1.00 94.69 280 GLU A O 1
ATOM 2226 N N . VAL A 1 281 ? 4.544 -5.740 5.861 1.00 94.69 281 VAL A N 1
ATOM 2227 C CA . VAL A 1 281 ? 3.558 -6.255 6.828 1.00 94.69 281 VAL A CA 1
ATOM 2228 C C . VAL A 1 281 ? 4.165 -6.588 8.196 1.00 94.69 281 VAL A C 1
ATOM 2230 O O . VAL A 1 281 ? 3.460 -6.536 9.204 1.00 94.69 281 VAL A O 1
ATOM 2233 N N . GLY A 1 282 ? 5.467 -6.868 8.282 1.00 92.50 282 GLY A N 1
ATOM 2234 C CA . GLY A 1 282 ? 6.133 -7.241 9.531 1.00 92.50 282 GLY A CA 1
ATOM 2235 C C . GLY A 1 282 ? 5.581 -8.540 10.136 1.00 92.50 282 GLY A C 1
ATOM 2236 O O . GLY A 1 282 ? 5.252 -9.489 9.422 1.00 92.50 282 GLY A O 1
ATOM 2237 N N . GLN A 1 283 ? 5.493 -8.600 11.471 1.00 89.88 283 GLN A N 1
ATOM 2238 C CA . GLN A 1 283 ? 4.843 -9.716 12.170 1.00 89.88 283 GLN A CA 1
ATOM 2239 C C . GLN A 1 283 ? 3.322 -9.666 12.009 1.00 89.88 283 GLN A C 1
ATOM 2241 O O . GLN A 1 283 ? 2.690 -8.633 12.245 1.00 89.88 283 GLN A O 1
ATOM 2246 N N . MET A 1 284 ? 2.743 -10.818 11.677 1.00 89.81 284 MET A N 1
ATOM 2247 C CA . MET A 1 284 ? 1.314 -10.973 11.438 1.00 89.81 284 MET A CA 1
ATOM 2248 C C . MET A 1 284 ? 0.679 -11.954 12.417 1.00 89.81 284 MET A C 1
ATOM 2250 O O . MET A 1 284 ? 1.273 -12.971 12.773 1.00 89.81 284 MET A O 1
ATOM 2254 N N . ASP A 1 285 ? -0.559 -11.653 12.799 1.00 90.81 285 ASP A N 1
ATOM 2255 C CA . ASP A 1 285 ? -1.441 -12.599 13.469 1.00 90.81 285 ASP A CA 1
ATOM 2256 C C . ASP A 1 285 ? -2.219 -13.387 12.408 1.00 90.81 285 ASP A C 1
ATOM 2258 O O . ASP A 1 285 ? -3.206 -12.918 11.835 1.00 90.81 285 ASP A O 1
ATOM 2262 N N . TRP A 1 286 ? -1.737 -14.593 12.120 1.00 92.00 286 TRP A N 1
ATOM 2263 C CA . TRP A 1 286 ? -2.326 -15.478 11.120 1.00 92.00 286 TRP A CA 1
ATOM 2264 C C . TRP A 1 286 ? -3.757 -15.891 11.432 1.00 92.00 286 TRP A C 1
ATOM 2266 O O . TRP A 1 286 ? -4.532 -16.133 10.505 1.00 92.00 286 TRP A O 1
ATOM 2276 N N . PHE A 1 287 ? -4.112 -15.972 12.714 1.00 91.62 287 PHE A N 1
ATOM 2277 C CA . PHE A 1 287 ? -5.462 -16.331 13.115 1.00 91.62 287 PHE A CA 1
ATOM 2278 C C . PHE A 1 287 ? -6.439 -15.224 12.708 1.00 91.62 287 PHE A C 1
ATOM 2280 O O . PHE A 1 287 ? -7.434 -15.504 12.042 1.00 91.62 287 PHE A O 1
ATOM 2287 N N . ALA A 1 288 ? -6.092 -13.964 12.996 1.00 88.19 288 ALA A N 1
ATOM 2288 C CA . ALA A 1 288 ? -6.888 -12.799 12.610 1.00 88.19 288 ALA A CA 1
ATOM 2289 C C . ALA A 1 288 ? -7.023 -12.640 11.084 1.00 88.19 288 ALA A C 1
ATOM 2291 O O . ALA A 1 288 ? -8.095 -12.295 10.583 1.00 88.19 288 ALA A O 1
ATOM 2292 N N . ILE A 1 289 ? -5.954 -12.915 10.329 1.00 91.38 289 ILE A N 1
ATOM 2293 C CA . ILE A 1 289 ? -5.972 -12.872 8.857 1.00 91.38 289 ILE A CA 1
ATOM 2294 C C . ILE A 1 289 ? -6.933 -13.925 8.307 1.00 91.38 289 ILE A C 1
ATOM 2296 O O . ILE A 1 289 ? -7.823 -13.589 7.529 1.00 91.38 289 ILE A O 1
ATOM 2300 N N . ARG A 1 290 ? -6.795 -15.184 8.742 1.00 92.06 290 ARG A N 1
ATOM 2301 C CA . ARG A 1 290 ? -7.637 -16.290 8.261 1.00 92.06 290 ARG A CA 1
ATOM 2302 C C . ARG A 1 290 ? -9.107 -16.105 8.614 1.00 92.06 290 ARG A C 1
ATOM 2304 O O . ARG A 1 290 ? -9.970 -16.441 7.811 1.00 92.06 290 ARG A O 1
ATOM 2311 N N . SER A 1 291 ? -9.402 -15.569 9.800 1.00 91.25 291 SER A N 1
ATOM 2312 C CA . SER A 1 291 ? -10.787 -15.313 10.203 1.00 91.25 291 SER A CA 1
ATOM 2313 C C . SER A 1 291 ? -11.431 -14.184 9.400 1.00 91.25 291 SER A C 1
ATOM 2315 O O . SER A 1 291 ? -12.638 -14.197 9.187 1.00 91.25 291 SER A O 1
ATOM 2317 N N . THR A 1 292 ? -10.642 -13.193 8.980 1.00 89.12 292 THR A N 1
ATOM 2318 C CA . THR A 1 292 ? -11.159 -11.968 8.349 1.00 89.12 292 THR A CA 1
ATOM 2319 C C . THR A 1 292 ? -11.206 -12.067 6.830 1.00 89.12 292 THR A C 1
ATOM 2321 O O . THR A 1 292 ? -12.100 -11.489 6.220 1.00 89.12 292 THR A O 1
ATOM 2324 N N . PHE A 1 293 ? -10.282 -12.811 6.221 1.00 91.44 293 PHE A N 1
ATOM 2325 C CA . PHE A 1 293 ? -10.178 -12.970 4.768 1.00 91.44 293 PHE A CA 1
ATOM 2326 C C . PHE A 1 293 ? -10.386 -14.418 4.340 1.00 91.44 293 PHE A C 1
ATOM 2328 O O . PHE A 1 293 ? -9.680 -14.925 3.476 1.00 91.44 293 PHE A O 1
ATOM 2335 N N . SER A 1 294 ? -11.367 -15.092 4.937 1.00 94.06 294 SER A N 1
ATOM 2336 C CA . SER A 1 294 ? -11.672 -16.499 4.650 1.00 94.06 294 SER A CA 1
ATOM 2337 C C . SER A 1 294 ? -11.991 -16.779 3.173 1.00 94.06 294 SER A C 1
ATOM 2339 O O . SER A 1 294 ? -11.854 -17.911 2.717 1.00 94.06 294 SER A O 1
ATOM 2341 N N . ASN A 1 295 ? -12.379 -15.751 2.415 1.00 94.75 295 ASN A N 1
ATOM 2342 C CA . ASN A 1 295 ? -12.648 -15.792 0.980 1.00 94.75 295 ASN A CA 1
ATOM 2343 C C . ASN A 1 295 ? -11.416 -15.533 0.089 1.00 94.75 295 ASN A C 1
ATOM 2345 O O . ASN A 1 295 ? -11.575 -15.418 -1.127 1.00 94.75 295 ASN A O 1
ATOM 2349 N N . PHE A 1 296 ? -10.218 -15.426 0.668 1.00 95.69 296 PHE A N 1
ATOM 2350 C CA . PHE A 1 296 ? -8.961 -15.255 -0.056 1.00 95.69 296 PHE A CA 1
ATOM 2351 C C . PHE A 1 296 ? -7.983 -16.403 0.218 1.00 95.69 296 PHE A C 1
ATOM 2353 O O . PHE A 1 296 ? -7.883 -16.922 1.331 1.00 95.69 296 PHE A O 1
ATOM 2360 N N . ASN A 1 297 ? -7.198 -16.721 -0.803 1.00 95.75 297 ASN A N 1
ATOM 2361 C CA . ASN A 1 297 ? -5.972 -17.491 -0.738 1.00 95.75 297 ASN A CA 1
ATOM 2362 C C . ASN A 1 297 ? -4.813 -16.551 -0.397 1.00 95.75 297 ASN A C 1
ATOM 2364 O O . ASN A 1 297 ? -4.749 -15.425 -0.889 1.00 95.75 297 ASN A O 1
ATOM 2368 N N . TYR A 1 298 ? -3.886 -17.013 0.438 1.00 95.12 298 TYR A N 1
ATOM 2369 C CA . TYR A 1 298 ? -2.825 -16.186 1.016 1.00 95.12 298 TYR A CA 1
ATOM 2370 C C . TYR A 1 298 ? -1.459 -16.667 0.540 1.00 95.12 298 TYR A C 1
ATOM 2372 O O . TYR A 1 298 ? -1.140 -17.849 0.663 1.00 95.12 298 TYR A O 1
ATOM 2380 N N . PHE A 1 299 ? -0.611 -15.739 0.113 1.00 95.69 299 PHE A N 1
ATOM 2381 C CA . PHE A 1 299 ? 0.793 -15.993 -0.186 1.00 95.69 299 PHE A CA 1
ATOM 2382 C C . PHE A 1 299 ? 1.628 -15.005 0.607 1.00 95.69 299 PHE A C 1
ATOM 2384 O O . PHE A 1 299 ? 1.433 -13.798 0.501 1.00 95.69 299 PHE A O 1
ATOM 2391 N N . TYR A 1 300 ? 2.544 -15.498 1.431 1.00 95.38 300 TYR A N 1
ATOM 2392 C CA . TYR A 1 300 ? 3.362 -14.635 2.268 1.00 95.38 300 TYR A CA 1
ATOM 2393 C C . TYR A 1 300 ? 4.830 -14.940 2.108 1.00 95.38 300 TYR A C 1
ATOM 2395 O O . TYR A 1 300 ? 5.266 -16.081 2.250 1.00 95.38 300 TYR A O 1
ATOM 2403 N N . GLN A 1 301 ? 5.583 -13.874 1.895 1.00 95.56 301 GLN A N 1
ATOM 2404 C CA . GLN A 1 301 ? 7.025 -13.891 1.932 1.00 95.56 301 GLN A CA 1
ATOM 2405 C C . GLN A 1 301 ? 7.478 -12.961 3.045 1.00 95.56 301 GLN A C 1
ATOM 2407 O O . GLN A 1 301 ? 7.187 -11.766 3.034 1.00 95.56 301 GLN A O 1
ATOM 2412 N N . ARG A 1 302 ? 8.203 -13.504 4.019 1.00 94.00 302 ARG A N 1
ATOM 2413 C CA . ARG A 1 302 ? 8.810 -12.697 5.075 1.00 94.00 302 ARG A CA 1
ATOM 2414 C C . ARG A 1 302 ? 9.962 -11.877 4.491 1.00 94.00 302 ARG A C 1
ATOM 2416 O O . ARG A 1 302 ? 10.785 -12.415 3.759 1.00 94.00 302 ARG A O 1
ATOM 2423 N N . GLY A 1 303 ? 10.016 -10.591 4.825 1.00 89.50 303 GLY A N 1
ATOM 2424 C CA . GLY A 1 303 ? 11.128 -9.719 4.446 1.00 89.50 303 GLY A CA 1
ATOM 2425 C C . GLY A 1 303 ? 12.283 -9.807 5.438 1.00 89.50 303 GLY A C 1
ATOM 2426 O O . GLY A 1 303 ? 12.114 -10.274 6.565 1.00 89.50 303 GLY A O 1
ATOM 2427 N N . GLU A 1 304 ? 13.451 -9.332 5.018 1.00 84.94 304 GLU A N 1
ATOM 2428 C CA . GLU A 1 304 ? 14.685 -9.404 5.810 1.00 84.94 304 GLU A CA 1
ATOM 2429 C C . GLU A 1 304 ? 14.703 -8.425 6.996 1.00 84.94 304 GLU A C 1
ATOM 2431 O O . GLU A 1 304 ? 15.358 -8.680 8.004 1.00 84.94 304 GLU A O 1
ATOM 2436 N N . ASN A 1 305 ? 13.951 -7.320 6.922 1.00 79.38 305 ASN A N 1
ATOM 2437 C CA . ASN A 1 305 ? 13.864 -6.327 7.994 1.00 79.38 305 ASN A CA 1
ATOM 2438 C C . ASN A 1 305 ? 12.625 -6.540 8.895 1.00 79.38 305 ASN A C 1
ATOM 2440 O O . ASN A 1 305 ? 11.656 -7.202 8.529 1.00 79.38 305 ASN A O 1
ATOM 2444 N N . GLY A 1 306 ? 12.637 -5.966 10.107 1.00 74.62 306 GLY A N 1
ATOM 2445 C CA . GLY A 1 306 ? 11.568 -6.156 11.109 1.00 74.62 306 GLY A CA 1
ATOM 2446 C C . GLY A 1 306 ? 10.185 -5.625 10.700 1.00 74.62 306 GLY A C 1
ATOM 2447 O O . GLY A 1 306 ? 9.171 -6.012 11.282 1.00 74.62 306 GLY A O 1
ATOM 2448 N N . HIS A 1 307 ? 10.137 -4.771 9.680 1.00 74.69 307 HIS A N 1
ATOM 2449 C CA . HIS A 1 307 ? 8.908 -4.265 9.069 1.00 74.69 307 HIS A CA 1
ATOM 2450 C C . HIS A 1 307 ? 8.594 -4.939 7.738 1.00 74.69 307 HIS A C 1
ATOM 2452 O O . HIS A 1 307 ? 7.603 -4.598 7.117 1.00 74.69 307 HIS A O 1
ATOM 2458 N N . GLY A 1 308 ? 9.423 -5.871 7.290 1.00 85.44 308 GLY A N 1
ATOM 2459 C CA . GLY A 1 308 ? 9.397 -6.374 5.933 1.00 85.44 308 GLY A CA 1
ATOM 2460 C C . GLY A 1 308 ? 8.368 -7.454 5.709 1.00 85.44 308 GLY A C 1
ATOM 2461 O O . GLY A 1 308 ? 7.690 -7.939 6.615 1.00 85.44 308 GLY A O 1
ATOM 2462 N N . GLY A 1 309 ? 8.317 -7.865 4.457 1.00 94.12 309 GLY A N 1
ATOM 2463 C CA . GLY A 1 309 ? 7.488 -8.951 3.988 1.00 94.12 309 GLY A CA 1
ATOM 2464 C C . GLY A 1 309 ? 6.324 -8.461 3.161 1.00 94.12 309 GLY A C 1
ATOM 2465 O O . GLY A 1 309 ? 5.911 -7.303 3.239 1.00 94.12 309 GLY A O 1
ATOM 2466 N N . VAL A 1 310 ? 5.833 -9.380 2.352 1.00 96.19 310 VAL A N 1
ATOM 2467 C CA . VAL A 1 310 ? 4.750 -9.170 1.411 1.00 96.19 310 VAL A CA 1
ATOM 2468 C C . VAL A 1 310 ? 3.697 -10.222 1.701 1.00 96.19 310 VAL A C 1
ATOM 2470 O O . VAL A 1 310 ? 4.016 -11.408 1.773 1.00 96.19 310 VAL A O 1
ATOM 2473 N N . LEU A 1 311 ? 2.457 -9.784 1.889 1.00 95.94 311 LEU A N 1
ATOM 2474 C CA . LEU A 1 311 ? 1.282 -10.641 1.937 1.00 95.94 311 LEU A CA 1
ATOM 2475 C C . LEU A 1 311 ? 0.440 -10.360 0.696 1.00 95.94 311 LEU A C 1
ATOM 2477 O O . LEU A 1 311 ? -0.071 -9.257 0.524 1.00 95.94 311 LEU A O 1
ATOM 2481 N N . LEU A 1 312 ? 0.281 -11.371 -0.144 1.00 96.94 312 LEU A N 1
ATOM 2482 C CA . LEU A 1 312 ? -0.653 -11.382 -1.254 1.00 96.94 312 LEU A CA 1
ATOM 2483 C C . LEU A 1 312 ? -1.920 -12.126 -0.824 1.00 96.94 312 LEU A C 1
ATOM 2485 O O . LEU A 1 312 ? -1.840 -13.228 -0.283 1.00 96.94 312 LEU A O 1
ATOM 2489 N N . LEU A 1 313 ? -3.079 -11.535 -1.080 1.00 95.75 313 LEU A N 1
ATOM 2490 C CA . LEU A 1 313 ? -4.391 -12.146 -0.915 1.00 95.75 313 LEU A CA 1
ATOM 2491 C C . LEU A 1 313 ? -5.036 -12.206 -2.298 1.00 95.75 313 LEU A C 1
ATOM 2493 O O . LEU A 1 313 ? -5.143 -11.179 -2.963 1.00 95.75 313 LEU A O 1
ATOM 2497 N N . VAL A 1 314 ? -5.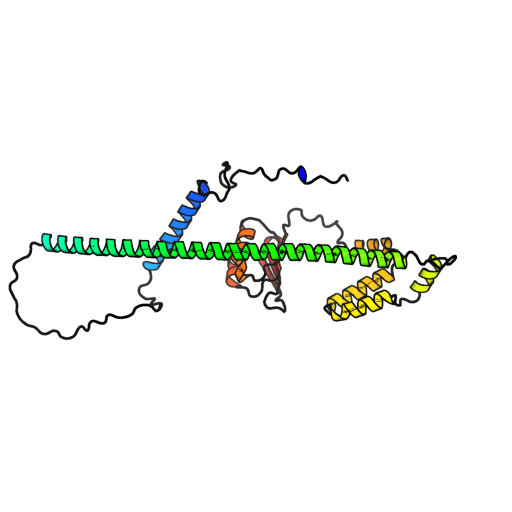462 -13.385 -2.734 1.00 95.44 314 VAL A N 1
ATOM 2498 C CA . VAL A 1 314 ? -6.132 -13.588 -4.027 1.00 95.44 314 VAL A CA 1
ATOM 2499 C C . VAL A 1 314 ? -7.487 -14.221 -3.771 1.00 95.44 314 VAL A C 1
ATOM 2501 O O . VAL A 1 314 ? -7.555 -15.238 -3.088 1.00 95.44 314 VAL A O 1
ATOM 2504 N N . ARG A 1 315 ? -8.571 -13.612 -4.252 1.00 94.50 315 ARG A N 1
ATOM 2505 C CA . ARG A 1 315 ? -9.928 -14.096 -3.974 1.00 94.50 315 ARG A CA 1
ATOM 2506 C C . ARG A 1 315 ? -10.104 -15.520 -4.525 1.00 94.50 315 ARG A C 1
ATOM 2508 O O . ARG A 1 315 ? -9.623 -15.832 -5.613 1.00 94.50 315 ARG A O 1
ATOM 2515 N N . ASN A 1 316 ? -10.740 -16.399 -3.750 1.00 92.81 316 ASN A N 1
ATOM 2516 C CA . ASN A 1 316 ? -10.760 -17.845 -4.023 1.00 92.81 316 ASN A CA 1
ATOM 2517 C C . ASN A 1 316 ? -11.408 -18.209 -5.368 1.00 92.81 316 ASN A C 1
ATOM 2519 O O . ASN A 1 316 ? -11.021 -19.191 -5.995 1.00 92.81 316 ASN A O 1
ATOM 2523 N N . ASP A 1 317 ? -12.382 -17.415 -5.799 1.00 87.56 317 ASP A N 1
ATOM 2524 C CA . ASP A 1 317 ? -13.132 -17.549 -7.050 1.00 87.56 317 ASP A CA 1
ATOM 2525 C C . ASP A 1 317 ? -12.324 -17.179 -8.305 1.00 87.56 317 ASP A C 1
ATOM 2527 O O . ASP A 1 317 ? -12.759 -17.491 -9.406 1.00 87.56 317 ASP A O 1
ATOM 2531 N N . ILE A 1 318 ? -11.160 -16.539 -8.158 1.00 83.62 318 ILE A N 1
ATOM 2532 C CA . ILE A 1 318 ? -10.260 -16.188 -9.275 1.00 83.62 318 ILE A CA 1
ATOM 2533 C C . ILE A 1 318 ? -9.232 -17.292 -9.529 1.00 83.62 318 ILE A C 1
ATOM 2535 O O . ILE A 1 318 ? -8.725 -17.445 -10.635 1.00 83.62 318 ILE A O 1
ATOM 2539 N N . THR A 1 319 ? -8.883 -18.036 -8.484 1.00 62.56 319 THR A N 1
ATOM 2540 C CA . THR A 1 319 ? -7.883 -19.112 -8.534 1.00 62.56 319 THR A CA 1
ATOM 2541 C C . THR A 1 319 ? -8.458 -20.474 -8.918 1.00 62.56 319 THR A C 1
ATOM 2543 O O . THR A 1 319 ? -7.695 -21.437 -8.977 1.00 62.56 319 THR A O 1
ATOM 2546 N N . ALA A 1 320 ? -9.778 -20.557 -9.103 1.00 50.09 320 ALA A N 1
ATOM 2547 C CA . ALA A 1 320 ? -10.505 -21.769 -9.470 1.00 50.09 320 ALA A CA 1
ATOM 2548 C C . ALA A 1 320 ? -10.596 -21.944 -10.991 1.00 50.09 320 ALA A C 1
ATOM 2550 O O . ALA A 1 320 ? -10.682 -20.922 -11.706 1.00 50.09 320 ALA A O 1
#

pLDDT: mean 73.34, std 19.84, range [29.45, 96.94]

Secondary structure (DSSP, 8-state):
-PPP-GGG--TT---S-TTT--SS-TT-TT-HHHHHHHHHHHHHHHHHHHHHTSS-S-------------------------------HHHHHHHHHHHHHHHHHHHHHHHHHHHHHHHHHHHHHHHHHHHHHHHHHHHHHHHHHHHHHHHHHHHHHHHHHHHHHH--TT-TT--HHHHHHHHTTS----HHHHHHHHHHHTTS-HHHHHHHHHHHHHHHH-SSHHHHHHHHHTTS--TTS---TT--EEEEE-SSHHHHHHHHHHHHHHS--SEEEEES--S--HHHHHHH-TTEEEEEE--SSTT--EEEEEETTT--

Radius of gyration: 36.49 Å; chains: 1; bounding box: 78×46×118 Å

Organism: NCBI:txid433720